Protein AF-A0A380TSK7-F1 (afdb_monomer)

Organism: Actinobacillus lignieresii (NCBI:txid720)

Secondary structure (DSSP, 8-state):
---SHHHHHHHHHHHHHHH--S---------TT----HHHHHHHHHHHHHHHTTSSS----SS--------HHHHHHHHHHHHHHHHIIIIII---TTS----S------S--EEEETTEEEE-SSHHHHHHHHHHHHHHSHHHHHHHHHHSBSS---SSS-EESS--B-TTS-BSEEEEETTEEEE----HHHHHHHHHHHHHHHT--EEEE--

pLDDT: mean 78.03, std 15.18, range [33.5, 96.31]

Solvent-accessible surface area (backbone atoms only — not comparable to full-atom values): 12948 Å² total; per-residue (Å²): 141,90,83,66,68,64,59,58,51,50,54,50,48,52,53,43,60,78,73,41,86,88,68,92,80,85,88,86,89,80,55,97,83,69,73,76,53,70,34,39,48,27,51,50,49,33,53,49,52,63,54,48,72,74,41,94,56,88,75,94,61,99,63,93,51,60,89,57,83,64,53,74,70,54,46,53,54,40,51,50,51,50,52,51,51,50,46,42,26,55,77,72,68,63,48,66,88,76,57,69,85,68,73,79,64,82,66,82,61,91,64,84,50,33,39,36,46,92,91,40,80,34,58,46,83,42,78,68,39,22,56,53,45,44,55,55,53,32,61,74,33,82,89,40,25,59,57,54,60,71,63,34,34,95,36,58,31,39,76,69,47,33,32,3,41,33,76,33,58,42,98,87,67,51,67,42,32,46,75,78,53,91,63,34,16,35,51,63,85,61,56,73,70,49,46,52,50,20,54,48,49,50,23,64,77,65,72,50,72,71,45,78,45,69,134

Foldseek 3Di:
DDPDPVVVVVVVVVVCVVPPPPDDDDDDQADPVRDDDPQLVLVVVLVVLVLLVVAPDDDPDPDNTDDDDDDPVSVVVSVVSVVVVVCCCCQPVVHDPRDDPPPVPQPPDPQQWFKDFPNDTQGDSDLLNRLLSVVLVQCPDPVRVVLLVVLADDDDADLQSQWYQDFDARPVGHTCWDDNDHSITGRRPDDSVSSVNNVVSSCVVSVTDMDTSHD

Radius of gyration: 22.73 Å; Cα contacts (8 Å, |Δi|>4): 245; chains: 1; bounding box: 53×31×65 Å

Mean predicted aligned error: 15.65 Å

Sequence (215 aa):
MSGKPAEKIYDRLITHNDNKDWWSKIIFFGREDGHLDKSQTDYLEKKLIEAFQKTDLTLDNATSGNTSFIEKTSKIKADNVWNIAQEILDEVAHINIFESYVAEEEDNQTAQIYIELDKHKISGKSYRDNQKNFFLFLLKQPKYRSLVEDFCLNGKPTPTYCIGSEPSLRPNGMKYTTQLEENIHLYSHLSTKERHRAIQNFADATGLKVVFHWD

Structure (mmCIF, N/CA/C/O backbone):
data_AF-A0A380TSK7-F1
#
_entry.id   AF-A0A380TSK7-F1
#
loop_
_atom_site.group_PDB
_atom_site.id
_atom_site.type_symbol
_atom_site.label_atom_id
_atom_site.label_alt_id
_atom_site.label_comp_id
_atom_site.label_asym_id
_atom_site.label_entity_id
_atom_site.label_seq_id
_atom_site.pdbx_PDB_ins_code
_atom_site.Cartn_x
_atom_site.Cartn_y
_atom_site.Cartn_z
_atom_site.occupancy
_atom_site.B_iso_or_equiv
_atom_site.auth_seq_id
_atom_site.auth_comp_id
_atom_site.auth_asym_id
_atom_site.auth_atom_id
_atom_site.pdbx_PDB_model_num
ATOM 1 N N . MET A 1 1 ? 23.314 -12.131 -40.809 1.00 34.19 1 MET A N 1
ATOM 2 C CA . MET A 1 1 ? 24.234 -12.358 -39.672 1.00 34.19 1 MET A CA 1
ATOM 3 C C . MET A 1 1 ? 24.081 -11.196 -38.704 1.00 34.19 1 MET A C 1
ATOM 5 O O . MET A 1 1 ? 24.633 -10.131 -38.947 1.00 34.19 1 MET A O 1
ATOM 9 N N . SER A 1 2 ? 23.270 -11.364 -37.664 1.00 37.72 2 SER A N 1
ATOM 10 C CA . SER A 1 2 ? 22.902 -10.303 -36.717 1.00 37.72 2 SER A CA 1
ATOM 11 C C . SER A 1 2 ? 23.086 -10.837 -35.294 1.00 37.72 2 SER A C 1
ATOM 13 O O . SER A 1 2 ? 22.139 -11.267 -34.653 1.00 37.72 2 SER A O 1
ATOM 15 N N . GLY A 1 3 ? 24.336 -10.854 -34.826 1.00 36.62 3 GLY A N 1
ATOM 16 C CA . GLY A 1 3 ? 24.722 -11.295 -33.481 1.00 36.62 3 GLY A CA 1
ATOM 17 C C . GLY A 1 3 ? 25.687 -10.296 -32.854 1.00 36.62 3 GLY A C 1
ATOM 18 O O . GLY A 1 3 ? 26.883 -10.510 -32.883 1.00 36.62 3 GLY A O 1
ATOM 19 N N . LYS A 1 4 ? 25.196 -9.138 -32.394 1.00 46.41 4 LYS A N 1
ATOM 20 C CA . LYS A 1 4 ? 26.043 -8.113 -31.738 1.00 46.41 4 LYS A CA 1
ATOM 21 C C . LYS A 1 4 ? 25.444 -7.478 -30.470 1.00 46.41 4 LYS A C 1
ATOM 23 O O . LYS A 1 4 ? 26.228 -7.088 -29.611 1.00 46.41 4 LYS A O 1
ATOM 28 N N . PRO A 1 5 ? 24.112 -7.352 -30.298 1.00 51.94 5 PRO A N 1
ATOM 29 C CA . PRO A 1 5 ? 23.544 -6.852 -29.037 1.00 51.94 5 PRO A CA 1
ATOM 30 C C . PRO A 1 5 ? 23.408 -7.937 -27.958 1.00 51.94 5 PRO A C 1
ATOM 32 O O . PRO A 1 5 ? 23.672 -7.669 -26.791 1.00 51.94 5 PRO A O 1
ATOM 35 N N . ALA A 1 6 ? 23.033 -9.161 -28.350 1.00 51.31 6 ALA A N 1
ATOM 36 C CA . ALA A 1 6 ? 22.784 -10.266 -27.423 1.00 51.31 6 ALA A CA 1
ATOM 37 C C . ALA A 1 6 ? 24.067 -10.781 -26.746 1.00 51.31 6 ALA A C 1
ATOM 39 O O . ALA A 1 6 ? 24.066 -10.961 -25.534 1.00 51.31 6 ALA A O 1
ATOM 40 N N . GLU A 1 7 ? 25.170 -10.918 -27.496 1.00 52.50 7 GLU A N 1
ATOM 41 C CA . GLU A 1 7 ? 26.489 -11.283 -26.941 1.00 52.50 7 GLU A CA 1
ATOM 42 C C . GLU A 1 7 ? 26.952 -10.269 -25.886 1.00 52.50 7 GLU A C 1
ATOM 44 O O . GLU A 1 7 ? 27.362 -10.650 -24.799 1.00 52.50 7 GLU A O 1
ATOM 49 N N . LYS A 1 8 ? 26.749 -8.965 -26.125 1.00 69.12 8 LYS A N 1
ATOM 50 C CA . LYS A 1 8 ? 27.112 -7.916 -25.157 1.00 69.12 8 LYS A CA 1
ATOM 51 C C . LYS A 1 8 ? 26.291 -7.943 -23.869 1.00 69.12 8 LYS A C 1
ATOM 53 O O . LYS A 1 8 ? 26.799 -7.539 -22.828 1.00 69.12 8 LYS A O 1
ATOM 58 N N . ILE A 1 9 ? 25.016 -8.333 -23.927 1.00 71.31 9 ILE A N 1
ATOM 59 C CA . ILE A 1 9 ? 24.197 -8.494 -22.716 1.00 71.31 9 ILE A CA 1
ATOM 60 C C . ILE A 1 9 ? 24.644 -9.753 -21.978 1.00 71.31 9 ILE A C 1
ATOM 62 O O . ILE A 1 9 ? 24.852 -9.694 -20.772 1.00 71.31 9 ILE A O 1
ATOM 66 N N . TYR A 1 10 ? 24.859 -10.852 -22.700 1.00 77.19 10 TYR A N 1
ATOM 67 C CA . TYR A 1 10 ? 25.344 -12.105 -22.136 1.00 77.19 10 TYR A CA 1
ATOM 68 C C . TYR A 1 10 ? 26.683 -11.930 -21.404 1.00 77.19 10 TYR A C 1
ATOM 70 O O . TYR A 1 10 ? 26.775 -12.276 -20.231 1.00 77.19 10 TYR A O 1
ATOM 78 N N . ASP A 1 11 ? 27.674 -11.287 -22.025 1.00 81.19 11 ASP A N 1
ATOM 79 C CA . ASP A 1 11 ? 28.982 -11.030 -21.404 1.00 81.19 11 ASP A CA 1
ATOM 80 C C . ASP A 1 11 ? 28.863 -10.175 -20.133 1.00 81.19 11 ASP A C 1
ATOM 82 O O . ASP A 1 11 ? 29.552 -10.412 -19.137 1.00 81.19 11 ASP A O 1
ATOM 86 N N . ARG A 1 12 ? 27.949 -9.193 -20.134 1.00 78.00 12 ARG A N 1
ATOM 87 C CA . ARG A 1 12 ? 27.651 -8.377 -18.948 1.00 78.00 12 ARG A CA 1
ATOM 88 C C . ARG A 1 12 ? 27.005 -9.202 -17.842 1.00 78.00 12 ARG A C 1
ATOM 90 O O . ARG A 1 12 ? 27.331 -8.979 -16.682 1.00 78.00 12 ARG A O 1
ATOM 97 N N . LEU A 1 13 ? 26.115 -10.133 -18.184 1.00 80.44 13 LEU A N 1
ATOM 98 C CA . LEU A 1 13 ? 25.479 -11.030 -17.221 1.00 80.44 13 LEU A CA 1
ATOM 99 C C . LEU A 1 13 ? 26.480 -12.016 -16.624 1.00 80.44 13 LEU A C 1
ATOM 101 O O . LEU A 1 13 ? 26.469 -12.189 -15.414 1.00 80.44 13 LEU A O 1
ATOM 105 N N . ILE A 1 14 ? 27.371 -12.599 -17.431 1.00 83.81 14 ILE A N 1
ATOM 106 C CA . ILE A 1 14 ? 28.453 -13.468 -16.942 1.00 83.81 14 ILE A CA 1
ATOM 107 C C . ILE A 1 14 ? 29.377 -12.686 -16.011 1.00 83.81 14 ILE A C 1
ATOM 109 O O . ILE A 1 14 ? 29.597 -13.089 -14.876 1.00 83.81 14 ILE A O 1
ATOM 113 N N . THR A 1 15 ? 29.818 -11.497 -16.429 1.00 82.38 15 THR A N 1
ATOM 114 C CA . THR A 1 15 ? 30.636 -10.626 -15.571 1.00 82.38 15 THR A CA 1
ATOM 115 C C . THR A 1 15 ? 29.910 -10.283 -14.265 1.00 82.38 15 THR A C 1
ATOM 117 O O . THR A 1 15 ? 30.528 -10.256 -13.206 1.00 82.38 15 THR A O 1
ATOM 120 N N . HIS A 1 16 ? 28.601 -10.024 -14.308 1.00 82.75 16 HIS A N 1
ATOM 121 C CA . HIS A 1 16 ? 27.808 -9.745 -13.111 1.00 82.75 16 HIS A CA 1
ATOM 122 C C . HIS A 1 16 ? 27.651 -10.983 -12.218 1.00 82.75 16 HIS A C 1
ATOM 124 O O . HIS A 1 16 ? 27.757 -10.864 -11.005 1.00 82.75 16 HIS A O 1
ATOM 130 N N . ASN A 1 17 ? 27.434 -12.161 -12.804 1.00 83.38 17 ASN A N 1
ATOM 131 C CA . ASN A 1 17 ? 27.351 -13.440 -12.104 1.00 83.38 17 ASN A CA 1
ATOM 132 C C . ASN A 1 17 ? 28.645 -13.765 -11.354 1.00 83.38 17 ASN A C 1
ATOM 134 O O . ASN A 1 17 ? 28.602 -14.178 -10.202 1.00 83.38 17 ASN A O 1
ATOM 138 N N . ASP A 1 18 ? 29.786 -13.546 -12.003 1.00 85.62 18 ASP A N 1
ATOM 139 C CA . ASP A 1 18 ? 31.087 -13.940 -11.466 1.00 85.62 18 ASP A CA 1
ATOM 140 C C . ASP A 1 18 ? 31.604 -12.965 -10.399 1.00 85.62 18 ASP A C 1
ATOM 142 O O . ASP A 1 18 ? 32.408 -13.349 -9.553 1.00 85.62 18 ASP A O 1
ATOM 146 N N . ASN A 1 19 ? 31.150 -11.704 -10.426 1.00 83.75 19 ASN A N 1
ATOM 147 C CA . ASN A 1 19 ? 31.652 -10.645 -9.541 1.00 83.75 19 ASN A CA 1
ATOM 148 C C . ASN A 1 19 ? 30.635 -10.142 -8.506 1.00 83.75 19 ASN A C 1
ATOM 150 O O . ASN A 1 19 ? 31.018 -9.373 -7.625 1.00 83.75 19 ASN A O 1
ATOM 154 N N . LYS A 1 20 ? 29.352 -10.509 -8.613 1.00 81.56 20 LYS A N 1
ATOM 155 C CA . LYS A 1 20 ? 28.299 -10.070 -7.689 1.00 81.56 20 LYS A CA 1
ATOM 156 C C . LYS A 1 20 ? 27.485 -11.270 -7.219 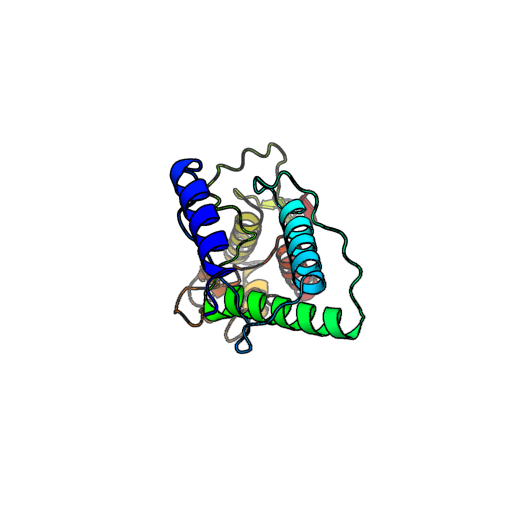1.00 81.56 20 LYS A C 1
ATOM 158 O O . LYS A 1 20 ? 26.752 -11.871 -7.997 1.00 81.56 20 LYS A O 1
ATOM 163 N N . ASP A 1 21 ? 27.584 -11.584 -5.937 1.00 79.31 21 ASP A N 1
ATOM 164 C CA . ASP A 1 21 ? 26.915 -12.710 -5.274 1.00 79.31 21 ASP A CA 1
ATOM 165 C C . ASP A 1 21 ? 25.540 -12.347 -4.684 1.00 79.31 21 ASP A C 1
ATOM 167 O O . ASP A 1 21 ? 24.781 -13.219 -4.265 1.00 79.31 21 ASP A O 1
ATOM 171 N N . TRP A 1 22 ? 25.194 -11.060 -4.680 1.00 74.19 22 TRP A N 1
ATOM 172 C CA . TRP A 1 22 ? 23.988 -10.533 -4.042 1.00 74.19 22 TRP A CA 1
ATOM 173 C C . TRP A 1 22 ? 22.714 -10.592 -4.903 1.00 74.19 22 TRP A C 1
ATOM 175 O O . TRP A 1 22 ? 21.637 -10.246 -4.417 1.00 74.19 22 TRP A O 1
ATOM 185 N N . TRP A 1 23 ? 22.786 -11.016 -6.170 1.00 77.75 23 TRP A N 1
ATOM 186 C CA . TRP A 1 23 ? 21.615 -11.123 -7.053 1.00 77.75 23 TRP A CA 1
ATOM 187 C C . TRP A 1 23 ? 21.208 -12.587 -7.266 1.00 77.75 23 TRP A C 1
ATOM 189 O O . TRP A 1 23 ? 22.044 -13.476 -7.363 1.00 77.75 23 TRP A O 1
ATOM 199 N N . SER A 1 24 ? 19.901 -12.845 -7.361 1.00 71.94 24 SER A N 1
ATOM 200 C CA . SER A 1 24 ? 19.356 -14.205 -7.551 1.00 71.94 24 SER A CA 1
ATOM 201 C C . SER A 1 24 ? 18.347 -14.318 -8.694 1.00 71.94 24 SER A C 1
ATOM 203 O O . SER A 1 24 ? 17.951 -15.420 -9.075 1.00 71.94 24 SER A O 1
ATOM 205 N N . LYS A 1 25 ? 17.889 -13.182 -9.232 1.00 74.62 25 LYS A N 1
ATOM 206 C CA . LYS A 1 25 ? 16.838 -13.102 -10.250 1.00 74.62 25 LYS A CA 1
ATOM 207 C C . LYS A 1 25 ? 17.115 -11.940 -11.197 1.00 74.62 25 LYS A C 1
ATOM 209 O O . LYS A 1 25 ? 17.652 -10.918 -10.779 1.00 74.62 25 LYS A O 1
ATOM 214 N N . ILE A 1 26 ? 16.700 -12.089 -12.453 1.00 78.00 26 ILE A N 1
ATOM 215 C CA . ILE A 1 26 ? 16.698 -11.017 -13.455 1.00 78.00 26 ILE A CA 1
ATOM 216 C C . ILE A 1 26 ? 15.306 -10.938 -14.070 1.00 78.00 26 ILE A C 1
ATOM 218 O O . ILE A 1 26 ? 14.679 -11.964 -14.330 1.00 78.00 26 ILE A O 1
ATOM 222 N N . ILE A 1 27 ? 14.847 -9.715 -14.326 1.00 79.19 27 ILE A N 1
ATOM 223 C CA . ILE A 1 27 ? 13.600 -9.442 -15.035 1.00 79.19 27 ILE A CA 1
ATOM 224 C C . ILE A 1 27 ? 13.942 -8.689 -16.320 1.00 79.19 27 ILE A C 1
ATOM 226 O O . ILE A 1 27 ? 14.656 -7.687 -16.287 1.00 79.19 27 ILE A O 1
ATOM 230 N N . PHE A 1 28 ? 13.427 -9.173 -17.449 1.00 80.44 28 PHE A N 1
ATOM 231 C CA . PHE A 1 28 ? 13.595 -8.537 -18.752 1.00 80.44 28 PHE A CA 1
ATOM 232 C C . PHE A 1 28 ? 12.255 -8.018 -19.259 1.00 80.44 28 PHE A C 1
ATOM 234 O O . PHE A 1 28 ? 11.296 -8.778 -19.370 1.00 80.44 28 PHE A O 1
ATOM 241 N N . PHE A 1 29 ? 12.222 -6.740 -19.636 1.00 74.50 29 PHE A N 1
ATOM 242 C CA . PHE A 1 29 ? 11.112 -6.150 -20.377 1.00 74.50 29 PHE A CA 1
ATOM 243 C C . PHE A 1 29 ? 11.566 -5.855 -21.797 1.00 74.50 29 PHE A C 1
ATOM 245 O O 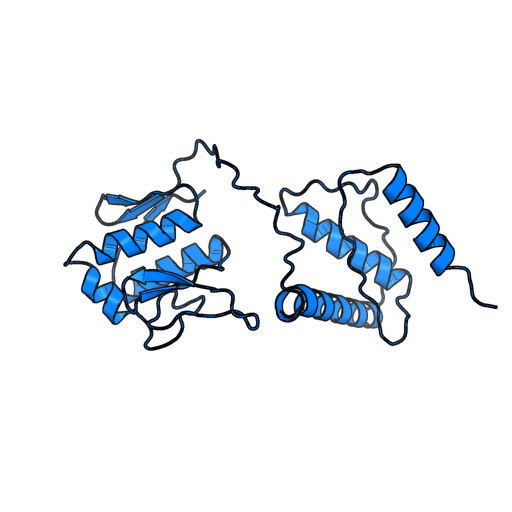. PHE A 1 29 ? 12.516 -5.105 -22.021 1.00 74.50 29 PHE A O 1
ATOM 252 N N . GLY A 1 30 ? 10.886 -6.473 -22.756 1.00 71.56 30 GLY A N 1
ATOM 253 C CA . GLY A 1 30 ? 11.094 -6.254 -24.178 1.00 71.56 30 GLY A CA 1
ATOM 254 C C . GLY A 1 30 ? 9.798 -5.809 -24.835 1.00 71.56 30 GLY A C 1
ATOM 255 O O . GLY A 1 30 ? 8.706 -6.111 -24.358 1.00 71.56 30 GLY A O 1
ATOM 256 N N . ARG A 1 31 ? 9.923 -5.091 -25.948 1.00 73.38 31 ARG A N 1
ATOM 257 C CA . ARG A 1 31 ? 8.796 -4.858 -26.851 1.00 73.38 31 ARG A CA 1
ATOM 258 C C . ARG A 1 31 ? 8.710 -6.005 -27.848 1.00 73.38 31 ARG A C 1
ATOM 260 O O . ARG A 1 31 ? 9.737 -6.558 -28.233 1.00 73.38 31 ARG A O 1
ATOM 267 N N . GLU A 1 32 ? 7.502 -6.301 -28.309 1.00 69.31 32 GLU A N 1
ATOM 268 C CA . GLU A 1 32 ? 7.258 -7.307 -29.350 1.00 69.31 32 GLU A CA 1
ATOM 269 C C . GLU A 1 32 ? 8.001 -6.983 -30.659 1.00 69.31 32 GLU A C 1
ATOM 271 O O . GLU A 1 32 ? 8.528 -7.873 -31.318 1.00 69.31 32 GLU A O 1
ATOM 276 N N . ASP A 1 33 ? 8.140 -5.693 -30.984 1.00 73.94 33 ASP A N 1
ATOM 277 C CA . ASP A 1 33 ? 8.930 -5.212 -32.125 1.00 73.94 33 ASP A CA 1
ATOM 278 C C . ASP A 1 33 ? 10.448 -5.168 -31.860 1.00 73.94 33 ASP A C 1
ATOM 280 O O . ASP A 1 33 ? 11.214 -4.762 -32.732 1.00 73.94 33 ASP A O 1
ATOM 284 N N . GLY A 1 34 ? 10.897 -5.565 -30.663 1.00 65.81 34 GLY A N 1
ATOM 285 C CA . GLY A 1 34 ? 12.307 -5.686 -30.287 1.00 65.81 34 GLY A CA 1
ATOM 286 C C . GLY A 1 34 ? 13.098 -4.374 -30.265 1.00 65.81 34 GLY A C 1
ATOM 287 O O . GLY A 1 34 ? 14.317 -4.407 -30.085 1.00 65.81 34 GLY A O 1
ATOM 288 N N . HIS A 1 35 ? 12.446 -3.221 -30.444 1.00 74.81 35 HIS A N 1
ATOM 289 C CA . HIS A 1 35 ? 13.134 -1.959 -30.694 1.00 74.81 35 HIS A CA 1
ATOM 290 C C . HIS A 1 35 ? 12.806 -0.891 -29.646 1.00 74.81 35 HIS A C 1
ATOM 292 O O . HIS A 1 35 ? 11.766 -0.233 -29.677 1.00 74.81 35 HIS A O 1
ATOM 298 N N . LEU A 1 36 ? 13.764 -0.683 -28.740 1.00 78.44 36 LEU A N 1
ATOM 299 C CA . LEU A 1 36 ? 13.942 0.565 -28.002 1.00 78.44 36 LEU A CA 1
ATOM 300 C C . LEU A 1 36 ? 15.151 1.286 -28.594 1.00 78.44 36 LEU A C 1
ATOM 302 O O . LEU A 1 36 ? 16.215 0.684 -28.758 1.00 78.44 36 LEU A O 1
ATOM 306 N N . ASP A 1 37 ? 14.984 2.556 -28.953 1.00 83.62 37 ASP A N 1
ATOM 307 C CA . ASP A 1 37 ? 16.118 3.375 -29.374 1.00 83.62 37 ASP A CA 1
ATOM 308 C C . ASP A 1 37 ? 16.934 3.858 -28.161 1.00 83.62 37 ASP A C 1
ATOM 310 O O . ASP A 1 37 ? 16.475 3.816 -27.018 1.00 83.62 37 ASP A O 1
ATOM 314 N N . LYS A 1 38 ? 18.155 4.346 -28.410 1.00 83.00 38 LYS A N 1
ATOM 315 C CA . LYS A 1 38 ? 19.064 4.800 -27.348 1.00 83.00 38 LYS A CA 1
ATOM 316 C C . LYS A 1 38 ? 18.432 5.874 -26.452 1.00 83.00 38 LYS A C 1
ATOM 318 O O . LYS A 1 38 ? 18.607 5.823 -25.241 1.00 83.00 38 LYS A O 1
ATOM 323 N N . SER A 1 39 ? 17.689 6.822 -27.026 1.00 85.31 39 SER A N 1
ATOM 324 C CA . SER A 1 39 ? 17.066 7.900 -26.252 1.00 85.31 39 SER A CA 1
ATOM 325 C C . SER A 1 39 ? 15.976 7.373 -25.317 1.00 85.31 39 SER A C 1
ATOM 327 O O . SER A 1 39 ? 15.853 7.845 -24.190 1.00 85.31 39 SER A O 1
ATOM 329 N N . GLN A 1 40 ? 15.231 6.353 -25.751 1.00 84.25 40 GLN A N 1
ATOM 330 C CA . GLN A 1 40 ? 14.226 5.672 -24.938 1.00 84.25 40 GLN A CA 1
ATOM 331 C C . GLN A 1 40 ? 14.867 4.841 -23.827 1.00 84.25 40 GLN A C 1
ATOM 333 O O . GLN A 1 40 ? 14.394 4.893 -22.695 1.00 84.25 40 GLN A O 1
ATOM 338 N N . THR A 1 41 ? 15.939 4.103 -24.126 1.00 85.88 41 THR A N 1
ATOM 339 C CA . THR A 1 41 ? 16.681 3.327 -23.122 1.00 85.88 41 THR A CA 1
ATOM 340 C C . THR A 1 41 ? 17.266 4.236 -22.045 1.00 85.88 41 THR A C 1
ATOM 342 O O . THR A 1 41 ? 17.020 3.995 -20.868 1.00 85.88 41 THR A O 1
ATOM 345 N N . ASP A 1 42 ? 17.949 5.313 -22.441 1.00 84.75 42 ASP A N 1
ATOM 346 C CA . ASP A 1 42 ? 18.527 6.293 -21.516 1.00 84.75 42 ASP A CA 1
ATOM 347 C C . ASP A 1 42 ? 17.431 6.963 -20.657 1.00 84.75 42 ASP A C 1
ATOM 349 O O . ASP A 1 42 ? 17.586 7.148 -19.449 1.00 84.75 42 ASP A O 1
ATOM 353 N N . TYR A 1 43 ? 16.277 7.283 -21.260 1.00 86.38 43 TYR A N 1
ATOM 354 C CA . TYR A 1 43 ? 15.129 7.847 -20.547 1.00 86.38 43 TYR A CA 1
ATOM 355 C C . TYR A 1 43 ? 14.548 6.886 -19.499 1.00 86.38 43 TYR A C 1
ATOM 357 O O . TYR A 1 43 ? 14.283 7.299 -18.369 1.00 86.38 43 TYR A O 1
ATOM 365 N N . LEU A 1 44 ? 14.350 5.614 -19.857 1.00 87.00 44 LEU A N 1
ATOM 366 C CA . LEU A 1 44 ? 13.820 4.590 -18.951 1.00 87.00 44 LEU A CA 1
ATOM 367 C C . LEU A 1 44 ? 14.805 4.256 -17.828 1.00 87.00 44 LEU A C 1
ATOM 369 O O . LEU A 1 44 ? 14.385 4.123 -16.680 1.00 87.00 44 LEU A O 1
ATOM 373 N N . GLU A 1 45 ? 16.100 4.175 -18.137 1.00 85.25 45 GLU A N 1
ATOM 374 C CA . GLU A 1 45 ? 17.161 3.987 -17.144 1.00 85.25 45 GLU A CA 1
ATOM 375 C C . GLU A 1 45 ? 17.147 5.121 -16.118 1.00 85.25 45 GLU A C 1
ATOM 377 O O . GLU A 1 45 ? 17.103 4.866 -14.915 1.00 85.25 45 GLU A O 1
ATOM 382 N N . LYS A 1 46 ? 17.087 6.375 -16.578 1.00 85.00 46 LYS A N 1
ATOM 383 C CA . LYS A 1 46 ? 16.977 7.528 -15.683 1.00 85.00 46 LYS A CA 1
ATOM 384 C C . LYS A 1 46 ? 15.734 7.443 -14.792 1.00 85.00 46 LYS A C 1
ATOM 386 O O . LYS A 1 46 ? 15.831 7.686 -13.594 1.00 85.00 46 LYS A O 1
ATOM 391 N N . LYS A 1 47 ? 14.583 7.069 -15.357 1.00 84.31 47 LYS A N 1
ATOM 392 C CA . LYS A 1 47 ? 13.319 6.936 -14.617 1.00 84.31 47 LYS A CA 1
ATOM 393 C C . LYS A 1 47 ? 13.402 5.851 -13.531 1.00 84.31 47 LYS A C 1
ATOM 395 O O . LYS A 1 47 ? 12.904 6.065 -12.429 1.00 84.31 47 LYS A O 1
ATOM 400 N N . LEU A 1 48 ? 14.068 4.729 -13.822 1.00 84.69 48 LEU A N 1
ATOM 401 C CA . LEU A 1 48 ? 14.362 3.669 -12.852 1.00 84.69 48 LEU A CA 1
ATOM 402 C C . LEU A 1 48 ? 15.282 4.168 -11.738 1.00 84.69 48 LEU A C 1
ATOM 404 O O . LEU A 1 48 ? 14.941 4.018 -10.570 1.00 84.69 48 LEU A O 1
ATOM 408 N N . ILE A 1 49 ? 16.409 4.798 -12.082 1.00 82.38 49 ILE A N 1
ATOM 409 C CA . ILE A 1 49 ? 17.358 5.340 -11.097 1.00 82.38 49 ILE A CA 1
ATOM 410 C C . ILE A 1 49 ? 16.653 6.337 -10.167 1.00 82.38 49 ILE A C 1
ATOM 412 O O . ILE A 1 49 ? 16.754 6.208 -8.952 1.00 82.38 49 ILE A O 1
ATOM 416 N N . GLU A 1 50 ? 15.890 7.286 -10.717 1.00 82.38 50 GLU A N 1
ATOM 417 C CA . GLU A 1 50 ? 15.128 8.272 -9.935 1.00 82.38 50 GLU A CA 1
ATOM 418 C C . GLU A 1 50 ? 14.054 7.632 -9.041 1.00 82.38 50 GLU A C 1
ATOM 420 O O . GLU A 1 50 ? 13.706 8.195 -8.002 1.00 82.38 50 GLU A O 1
ATOM 425 N N . ALA A 1 51 ? 13.492 6.488 -9.441 1.00 77.75 51 ALA A N 1
ATOM 426 C CA . ALA A 1 51 ? 12.541 5.745 -8.624 1.00 77.75 51 ALA A CA 1
ATOM 427 C C . ALA A 1 51 ? 13.248 5.020 -7.466 1.00 77.75 51 ALA A C 1
ATOM 429 O O . ALA A 1 51 ? 12.827 5.170 -6.323 1.00 77.75 51 ALA A O 1
ATOM 430 N N . PHE A 1 52 ? 14.357 4.321 -7.732 1.00 79.12 52 PHE A N 1
ATOM 431 C CA . PHE A 1 52 ? 15.141 3.623 -6.705 1.00 79.12 52 PHE A CA 1
ATOM 432 C C . PHE A 1 52 ? 15.825 4.573 -5.714 1.00 79.12 52 PHE A C 1
ATOM 434 O O . PHE A 1 52 ? 15.895 4.262 -4.531 1.00 79.12 52 PHE A O 1
ATOM 441 N N . GLN A 1 53 ? 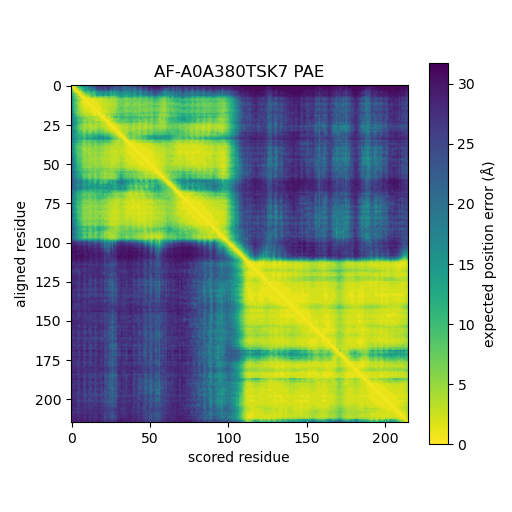16.249 5.764 -6.146 1.00 79.19 53 GLN A N 1
ATOM 442 C CA . GLN A 1 53 ? 16.795 6.801 -5.253 1.00 79.19 53 GLN A CA 1
ATOM 443 C C . GLN A 1 53 ? 15.808 7.282 -4.177 1.00 79.19 53 GLN A C 1
ATOM 445 O O . GLN A 1 53 ? 16.223 7.920 -3.216 1.00 79.19 53 GLN A O 1
ATOM 450 N N . LYS A 1 54 ? 14.505 7.025 -4.345 1.00 77.31 54 LYS A N 1
ATOM 451 C CA . LYS A 1 54 ? 13.462 7.366 -3.362 1.00 77.31 54 LYS A CA 1
ATOM 452 C C . LYS A 1 54 ? 13.175 6.231 -2.379 1.00 77.31 54 LYS A C 1
ATOM 454 O O . LYS A 1 54 ? 12.252 6.356 -1.582 1.00 77.31 54 LYS A O 1
ATOM 459 N N . THR A 1 55 ? 13.905 5.127 -2.484 1.00 74.31 55 THR A N 1
ATOM 460 C CA . THR A 1 55 ? 13.777 3.949 -1.624 1.00 74.31 55 THR A CA 1
ATOM 461 C C . THR A 1 55 ? 15.030 3.797 -0.771 1.00 74.31 55 THR A C 1
ATOM 463 O O . THR A 1 55 ? 16.072 4.359 -1.104 1.00 74.31 55 THR A O 1
ATOM 466 N N . ASP A 1 56 ? 14.951 2.975 0.270 1.00 69.94 56 ASP A N 1
ATOM 467 C CA . ASP A 1 56 ? 16.101 2.640 1.122 1.00 69.94 56 ASP A CA 1
ATOM 468 C C . ASP A 1 56 ? 16.967 1.504 0.537 1.00 69.94 56 ASP A C 1
ATOM 470 O O . ASP A 1 56 ? 17.865 0.980 1.194 1.00 69.94 56 ASP A O 1
ATOM 474 N N . LEU A 1 57 ? 16.699 1.090 -0.709 1.00 74.56 57 LEU A N 1
ATOM 475 C CA . LEU A 1 57 ? 17.450 0.046 -1.398 1.00 74.56 57 LEU A CA 1
ATOM 476 C C . LEU A 1 57 ? 18.837 0.536 -1.822 1.00 74.56 57 LEU A C 1
ATOM 478 O O . LEU A 1 57 ? 19.000 1.617 -2.391 1.00 74.56 57 LEU A O 1
ATOM 482 N N . THR A 1 58 ? 19.841 -0.321 -1.641 1.00 72.81 58 THR A N 1
ATOM 483 C CA . THR A 1 58 ? 21.195 -0.062 -2.136 1.00 72.81 58 THR A CA 1
ATOM 484 C C . THR A 1 58 ? 21.217 -0.075 -3.663 1.00 72.81 58 THR A C 1
ATOM 486 O O . THR A 1 58 ? 21.034 -1.113 -4.300 1.00 72.81 58 THR A O 1
ATOM 489 N N . LEU A 1 59 ? 21.486 1.084 -4.262 1.00 74.56 59 LEU A N 1
ATOM 490 C CA . LEU A 1 59 ? 21.645 1.236 -5.704 1.00 74.56 59 LEU A CA 1
ATOM 491 C C . LEU A 1 59 ? 23.123 1.096 -6.092 1.00 74.56 59 LEU A C 1
ATOM 493 O O . LEU A 1 59 ? 23.893 2.049 -6.001 1.00 74.56 59 LEU A O 1
ATOM 497 N N . ASP A 1 60 ? 23.514 -0.084 -6.572 1.00 72.69 60 ASP A N 1
ATOM 498 C CA . ASP A 1 60 ? 24.847 -0.323 -7.144 1.00 72.69 60 ASP A CA 1
ATOM 499 C C . ASP A 1 60 ? 24.882 0.062 -8.636 1.00 72.69 60 ASP A C 1
ATOM 501 O O . ASP A 1 60 ? 25.015 -0.776 -9.535 1.00 72.69 60 ASP A O 1
ATOM 505 N N . ASN A 1 61 ? 24.693 1.357 -8.907 1.00 65.62 61 ASN A N 1
ATOM 506 C CA . ASN A 1 61 ? 24.905 1.945 -10.226 1.00 65.62 61 ASN A CA 1
ATOM 507 C C . ASN A 1 61 ? 25.903 3.103 -10.116 1.00 65.62 61 ASN A C 1
ATOM 509 O O . ASN A 1 61 ? 25.621 4.132 -9.509 1.00 65.62 61 ASN A O 1
ATOM 513 N N . ALA A 1 62 ? 27.072 2.946 -10.739 1.00 56.56 62 ALA A N 1
ATOM 514 C CA . ALA A 1 62 ? 28.126 3.962 -10.757 1.00 56.56 62 ALA A CA 1
ATOM 515 C C . ALA A 1 62 ? 27.841 5.128 -11.728 1.00 56.56 62 ALA A C 1
ATOM 517 O O . ALA A 1 62 ? 28.663 6.035 -11.863 1.00 56.56 62 ALA A O 1
ATOM 518 N N . THR A 1 63 ? 26.706 5.104 -12.436 1.00 59.88 63 THR A N 1
ATOM 519 C CA . THR A 1 63 ? 26.332 6.118 -13.429 1.00 59.88 63 THR A CA 1
ATOM 520 C C . THR A 1 63 ? 25.023 6.805 -13.046 1.00 59.88 63 THR A C 1
ATOM 522 O O . THR A 1 63 ? 24.068 6.165 -12.620 1.00 59.88 63 THR A O 1
ATOM 525 N N . SER A 1 64 ? 24.952 8.125 -13.226 1.00 60.56 64 SER A N 1
ATOM 526 C CA . SER A 1 64 ? 23.756 8.945 -12.972 1.00 60.56 64 SER A CA 1
ATOM 527 C C . SER A 1 64 ? 22.695 8.857 -14.086 1.00 60.56 64 SER A C 1
ATOM 529 O O . SER A 1 64 ? 21.775 9.676 -14.134 1.00 60.56 64 SER A O 1
ATOM 531 N N . GLY A 1 65 ? 22.812 7.861 -14.973 1.00 60.25 65 GLY A N 1
ATOM 532 C CA . GLY A 1 65 ? 22.041 7.734 -16.209 1.00 60.25 65 GLY A CA 1
ATOM 533 C C . GLY A 1 65 ? 22.558 8.654 -17.321 1.00 60.25 65 GLY A C 1
ATOM 534 O O . GLY A 1 65 ? 22.990 9.784 -17.083 1.00 60.25 65 GLY A O 1
ATOM 535 N N . ASN A 1 66 ? 22.520 8.179 -18.566 1.00 65.12 66 ASN A N 1
ATOM 536 C CA . ASN A 1 66 ? 22.883 9.001 -19.722 1.00 65.12 66 ASN A CA 1
ATOM 537 C C . ASN A 1 66 ? 21.774 10.020 -20.040 1.00 65.12 66 ASN A C 1
ATOM 539 O O . ASN A 1 66 ? 20.586 9.712 -19.985 1.00 65.12 66 ASN A O 1
ATOM 543 N N . THR A 1 67 ? 22.146 11.244 -20.422 1.00 65.31 67 THR A N 1
ATOM 544 C CA . THR A 1 67 ? 21.199 12.292 -20.836 1.00 65.31 67 THR A CA 1
ATOM 545 C C . THR A 1 67 ? 21.176 12.438 -22.355 1.00 65.31 67 THR A C 1
ATOM 547 O O . THR A 1 67 ? 21.784 13.336 -22.933 1.00 65.31 67 THR A O 1
ATOM 550 N N . SER A 1 68 ? 20.443 11.552 -23.027 1.00 79.12 68 SER A N 1
ATOM 551 C CA . SER A 1 68 ? 20.115 11.739 -24.443 1.00 79.12 68 SER A CA 1
ATOM 552 C C . SER A 1 68 ? 18.880 12.629 -24.607 1.00 79.12 68 SER A C 1
ATOM 554 O O . SER A 1 68 ? 17.929 12.553 -23.827 1.00 79.12 68 SER A O 1
ATOM 556 N N . PHE A 1 69 ? 18.871 13.471 -25.645 1.00 83.75 69 PHE A N 1
ATOM 557 C CA . PHE A 1 69 ? 17.657 14.176 -26.057 1.00 83.75 69 PHE A CA 1
ATOM 558 C C . PHE A 1 69 ? 16.616 13.157 -26.535 1.00 83.75 69 PHE A C 1
ATOM 560 O O . PHE A 1 69 ? 16.930 12.297 -27.357 1.00 83.75 69 PHE A O 1
ATOM 567 N N . ILE A 1 70 ? 15.388 13.263 -26.026 1.00 84.25 70 ILE A N 1
ATOM 568 C CA . ILE A 1 70 ? 14.268 12.401 -26.404 1.00 84.25 70 ILE A CA 1
ATOM 569 C C . ILE A 1 70 ? 13.119 13.255 -26.940 1.00 84.25 70 ILE A C 1
ATOM 571 O O . ILE A 1 70 ? 12.629 14.171 -26.276 1.00 84.25 70 ILE A O 1
ATOM 575 N N . GLU A 1 71 ? 12.677 12.947 -28.156 1.00 85.50 71 GLU A N 1
ATOM 576 C CA . GLU A 1 71 ? 11.531 13.612 -28.768 1.00 85.50 71 GLU A CA 1
ATOM 577 C C . GLU A 1 71 ? 10.221 13.241 -28.063 1.00 85.50 71 GLU A C 1
ATOM 579 O O . GLU A 1 71 ? 10.067 12.153 -27.505 1.00 85.50 71 GLU A O 1
ATOM 584 N N . LYS A 1 72 ? 9.227 14.135 -28.125 1.00 78.94 72 LYS A N 1
ATOM 585 C CA . LYS A 1 72 ? 7.943 13.972 -27.422 1.00 78.94 72 LYS A CA 1
ATOM 586 C C . LYS A 1 72 ? 7.232 12.656 -27.768 1.00 78.94 72 LYS A C 1
ATOM 588 O O . LYS A 1 72 ? 6.681 12.009 -26.884 1.00 78.94 72 LYS A O 1
ATOM 593 N N . THR A 1 73 ? 7.254 12.252 -29.035 1.00 80.12 73 THR A N 1
ATOM 594 C CA . THR A 1 73 ? 6.641 11.004 -29.517 1.00 80.12 73 THR A CA 1
ATOM 595 C C . THR A 1 73 ? 7.389 9.768 -29.013 1.00 80.12 73 THR A C 1
ATOM 597 O O . THR A 1 73 ? 6.754 8.816 -28.561 1.00 80.12 73 THR A O 1
ATOM 600 N N . SER A 1 74 ? 8.725 9.789 -29.021 1.00 79.69 74 SER A N 1
ATOM 601 C CA . SER A 1 74 ? 9.558 8.717 -28.461 1.00 79.69 74 SER A CA 1
ATOM 602 C C . SER A 1 74 ? 9.405 8.597 -26.949 1.00 79.69 74 SER A C 1
ATOM 604 O O . SER A 1 74 ? 9.350 7.476 -26.444 1.00 79.69 74 SER A O 1
ATOM 606 N N . LYS A 1 75 ? 9.245 9.722 -26.245 1.00 81.50 75 LYS A N 1
ATOM 607 C CA . LYS A 1 75 ? 8.955 9.754 -24.809 1.00 81.50 75 LYS A CA 1
ATOM 608 C C . LYS A 1 75 ? 7.613 9.100 -24.478 1.00 81.50 75 LYS A C 1
ATOM 610 O O . LYS A 1 75 ? 7.582 8.237 -23.614 1.00 81.50 75 LYS A O 1
ATOM 615 N N . ILE A 1 76 ? 6.542 9.425 -25.213 1.00 74.50 76 ILE A N 1
ATOM 616 C CA . ILE A 1 76 ? 5.221 8.789 -25.028 1.00 74.50 76 ILE A CA 1
ATOM 617 C C . ILE A 1 76 ? 5.317 7.266 -25.196 1.00 74.50 76 ILE A C 1
ATOM 619 O O . ILE A 1 76 ? 4.756 6.514 -24.405 1.00 74.50 76 ILE A O 1
ATOM 623 N N . LYS A 1 77 ? 6.060 6.791 -26.204 1.00 81.38 77 LYS A N 1
ATOM 624 C CA . LYS A 1 77 ? 6.269 5.350 -26.411 1.00 81.38 77 LYS A CA 1
ATOM 625 C C . LYS A 1 77 ? 7.025 4.704 -25.248 1.00 81.38 77 LYS A C 1
ATOM 627 O O . LYS A 1 77 ? 6.646 3.619 -24.823 1.00 81.38 77 LYS A O 1
ATOM 632 N N . ALA A 1 78 ? 8.061 5.362 -24.729 1.00 83.31 78 ALA A N 1
ATOM 633 C CA . ALA A 1 78 ? 8.790 4.880 -23.561 1.00 83.31 78 ALA A CA 1
ATOM 634 C C . ALA A 1 78 ? 7.911 4.876 -22.297 1.00 83.31 78 ALA A C 1
ATOM 636 O O . ALA A 1 78 ? 7.924 3.901 -21.555 1.00 83.31 78 ALA A O 1
ATOM 637 N N . ASP A 1 79 ? 7.088 5.905 -22.086 1.00 81.31 79 ASP A N 1
ATOM 638 C CA . ASP A 1 79 ? 6.129 5.955 -20.977 1.00 81.31 79 ASP A CA 1
ATOM 639 C C . ASP A 1 79 ? 5.096 4.824 -21.052 1.00 81.31 79 ASP A C 1
ATOM 641 O O . ASP A 1 79 ? 4.774 4.226 -20.030 1.00 81.31 79 ASP A O 1
ATOM 645 N N . ASN A 1 80 ? 4.629 4.464 -22.250 1.00 78.56 80 ASN A N 1
ATOM 646 C CA . ASN A 1 80 ? 3.750 3.307 -22.419 1.00 78.56 80 ASN A CA 1
ATOM 647 C C . ASN A 1 80 ? 4.451 1.999 -22.032 1.00 78.56 80 ASN A C 1
ATOM 649 O O . ASN A 1 80 ? 3.864 1.189 -21.324 1.00 78.56 80 ASN A O 1
ATOM 653 N N . VAL A 1 81 ? 5.707 1.804 -22.450 1.00 83.44 81 VAL A N 1
ATOM 654 C CA . VAL A 1 81 ? 6.504 0.629 -22.049 1.00 83.44 81 VAL A CA 1
ATOM 655 C C . VAL A 1 81 ? 6.688 0.591 -20.536 1.00 83.44 81 VAL A C 1
ATOM 657 O O . VAL A 1 81 ? 6.517 -0.461 -19.933 1.00 83.44 81 VAL A O 1
ATOM 660 N N . TRP A 1 82 ? 6.992 1.735 -19.922 1.00 81.62 82 TRP A N 1
ATOM 661 C CA . TRP A 1 82 ? 7.107 1.869 -18.474 1.00 81.62 82 TRP A CA 1
ATOM 662 C C . TRP A 1 82 ? 5.817 1.456 -17.765 1.00 81.62 82 TRP A C 1
ATOM 664 O O . TRP A 1 82 ? 5.855 0.603 -16.887 1.00 81.62 82 TRP A O 1
ATOM 674 N N . ASN A 1 83 ? 4.680 2.023 -18.168 1.00 75.50 83 ASN A N 1
ATOM 675 C CA . ASN A 1 83 ? 3.392 1.749 -17.536 1.00 75.50 83 ASN A CA 1
ATOM 676 C C . ASN A 1 83 ? 2.993 0.278 -17.688 1.00 75.50 83 ASN A C 1
ATOM 678 O O . ASN A 1 83 ? 2.596 -0.334 -16.707 1.00 75.50 83 ASN A O 1
ATOM 682 N N . ILE A 1 84 ? 3.170 -0.303 -18.880 1.00 75.56 84 ILE A N 1
ATOM 683 C CA . ILE A 1 84 ? 2.888 -1.724 -19.124 1.00 75.56 84 ILE A CA 1
ATOM 684 C C . ILE A 1 84 ? 3.822 -2.609 -18.293 1.00 75.56 84 ILE A C 1
ATOM 686 O O . ILE A 1 84 ? 3.378 -3.596 -17.724 1.00 75.56 84 ILE A O 1
ATOM 690 N N . ALA A 1 85 ? 5.110 -2.273 -18.193 1.00 80.19 85 ALA A N 1
ATOM 691 C CA . ALA A 1 85 ? 6.047 -3.037 -17.374 1.00 80.19 85 ALA A CA 1
ATOM 692 C C . ALA A 1 85 ? 5.675 -2.982 -15.885 1.00 80.19 85 ALA A C 1
ATOM 694 O O . ALA A 1 85 ? 5.724 -4.011 -15.223 1.00 80.19 85 ALA A O 1
ATOM 695 N N . GLN A 1 86 ? 5.277 -1.814 -15.371 1.00 73.75 86 GLN A N 1
ATOM 696 C CA . GLN A 1 86 ? 4.784 -1.662 -13.998 1.00 73.75 86 GLN A CA 1
ATOM 697 C C . GLN A 1 86 ? 3.484 -2.443 -13.781 1.00 73.75 86 GLN A C 1
ATOM 699 O O . GLN A 1 86 ? 3.394 -3.202 -12.830 1.00 73.75 86 GLN A O 1
ATOM 704 N N . GLU A 1 87 ? 2.529 -2.358 -14.706 1.00 66.62 87 GLU A N 1
ATOM 705 C CA . GLU A 1 87 ? 1.287 -3.135 -14.651 1.00 66.62 87 GLU A CA 1
ATOM 706 C C . GLU A 1 87 ? 1.562 -4.644 -14.682 1.00 66.62 87 GLU A C 1
ATOM 708 O O . GLU A 1 87 ? 1.000 -5.390 -13.892 1.00 66.62 87 GLU A O 1
ATOM 713 N N . ILE A 1 88 ? 2.479 -5.120 -15.529 1.00 69.06 88 ILE A N 1
ATOM 714 C CA . ILE A 1 88 ? 2.881 -6.533 -15.545 1.00 69.06 88 ILE A CA 1
ATOM 715 C C . ILE A 1 88 ? 3.558 -6.913 -14.226 1.00 69.06 88 ILE A C 1
ATOM 717 O O . ILE A 1 88 ? 3.274 -7.982 -13.690 1.00 69.06 88 ILE A O 1
ATOM 721 N N . LEU A 1 89 ? 4.448 -6.074 -13.695 1.00 71.56 89 LEU A N 1
ATOM 722 C CA . LEU A 1 89 ? 5.095 -6.319 -12.406 1.00 71.56 89 LEU A CA 1
ATOM 723 C C . LEU A 1 89 ? 4.068 -6.405 -11.277 1.00 71.56 89 LEU A C 1
ATOM 725 O O . LEU A 1 89 ? 4.115 -7.360 -10.508 1.00 71.56 89 LEU A O 1
ATOM 729 N N . ASP A 1 90 ? 3.114 -5.484 -11.222 1.00 59.94 90 ASP A N 1
ATOM 730 C CA . ASP A 1 90 ? 2.159 -5.362 -10.123 1.00 59.94 90 ASP A CA 1
ATOM 731 C C . ASP A 1 90 ? 0.988 -6.354 -10.249 1.00 59.94 90 ASP A C 1
ATOM 733 O O . ASP A 1 90 ? 0.683 -7.099 -9.309 1.00 59.94 90 ASP A O 1
ATOM 737 N N . GLU A 1 91 ? 0.357 -6.417 -11.422 1.00 50.19 91 GLU A N 1
ATOM 738 C CA . GLU A 1 91 ? -0.891 -7.151 -11.667 1.00 50.19 91 GLU A CA 1
ATOM 739 C C . GLU A 1 91 ? -0.672 -8.596 -12.132 1.00 50.19 91 GLU A C 1
ATOM 741 O O . GLU A 1 91 ? -1.511 -9.453 -11.856 1.00 50.19 91 GLU A O 1
ATOM 746 N N . VAL A 1 92 ? 0.442 -8.896 -12.816 1.00 59.62 92 VAL A N 1
ATOM 747 C CA . VAL A 1 92 ? 0.696 -10.236 -13.390 1.00 59.62 92 VAL A CA 1
ATOM 748 C C . VAL A 1 92 ? 1.743 -11.010 -12.593 1.00 59.62 92 VAL A C 1
ATOM 750 O O . VAL A 1 92 ? 1.502 -12.141 -12.174 1.00 59.62 92 VAL A O 1
ATOM 753 N N . ALA A 1 93 ? 2.921 -10.421 -12.397 1.00 57.19 93 ALA A N 1
ATOM 754 C CA . ALA A 1 93 ? 4.042 -11.058 -11.715 1.00 57.19 93 ALA A CA 1
ATOM 755 C C . ALA A 1 93 ? 3.966 -10.892 -10.190 1.00 57.19 93 ALA A C 1
ATOM 757 O O . ALA A 1 93 ? 4.577 -11.675 -9.462 1.00 57.19 93 ALA A O 1
ATOM 758 N N . HIS A 1 94 ? 3.210 -9.897 -9.716 1.00 58.22 94 HIS A N 1
ATOM 759 C CA . HIS A 1 94 ? 3.115 -9.495 -8.313 1.00 58.22 94 HIS A CA 1
ATOM 760 C C . HIS A 1 94 ? 4.490 -9.260 -7.658 1.00 58.22 94 HIS A C 1
ATOM 762 O O . HIS A 1 94 ? 4.729 -9.670 -6.521 1.00 58.22 94 HIS A O 1
ATOM 768 N N . ILE A 1 95 ? 5.404 -8.625 -8.392 1.00 70.94 95 ILE A N 1
ATOM 769 C CA . ILE A 1 95 ? 6.749 -8.257 -7.956 1.00 70.94 95 ILE A CA 1
ATOM 770 C C . ILE A 1 95 ? 6.783 -6.745 -7.742 1.00 70.94 95 ILE A C 1
ATOM 772 O O . ILE A 1 95 ? 6.870 -5.991 -8.708 1.00 70.94 95 ILE A O 1
ATOM 776 N N . ASN A 1 96 ? 6.820 -6.304 -6.485 1.00 72.69 96 ASN A N 1
ATOM 777 C CA . ASN A 1 96 ? 7.187 -4.925 -6.187 1.00 72.69 96 ASN A CA 1
ATOM 778 C C . ASN A 1 96 ? 8.716 -4.813 -6.120 1.00 72.69 96 ASN A C 1
ATOM 780 O O . ASN A 1 96 ? 9.339 -5.200 -5.136 1.00 72.69 96 ASN A O 1
ATOM 784 N N . ILE A 1 97 ? 9.329 -4.295 -7.185 1.00 75.38 97 ILE A N 1
ATOM 785 C CA . ILE A 1 97 ? 10.790 -4.129 -7.265 1.00 75.38 97 ILE A CA 1
ATOM 786 C C . ILE A 1 97 ? 11.327 -2.986 -6.388 1.00 75.38 97 ILE A C 1
ATOM 788 O O . ILE A 1 97 ? 12.539 -2.864 -6.247 1.00 75.38 97 ILE A O 1
ATOM 792 N N . PHE A 1 98 ? 10.445 -2.153 -5.828 1.00 73.94 98 PHE A N 1
ATOM 793 C CA . PHE A 1 98 ? 10.787 -1.035 -4.942 1.00 73.94 98 PHE A CA 1
ATOM 794 C C . PHE A 1 98 ? 10.574 -1.363 -3.463 1.00 73.94 98 PHE A C 1
ATOM 796 O O . PHE A 1 98 ? 10.898 -0.549 -2.602 1.00 73.94 98 PHE A O 1
ATOM 803 N N . GLU A 1 99 ? 10.026 -2.539 -3.158 1.00 66.31 99 GLU A N 1
ATOM 804 C CA . GLU A 1 99 ? 10.026 -3.062 -1.801 1.00 66.31 99 GLU A CA 1
ATOM 805 C C . GLU A 1 99 ? 11.434 -3.561 -1.480 1.00 66.31 99 GLU A C 1
ATOM 807 O O . GLU A 1 99 ? 11.961 -4.465 -2.134 1.00 66.31 99 GLU A O 1
ATOM 812 N N . SER A 1 100 ? 12.052 -2.988 -0.446 1.00 52.84 100 SER A N 1
ATOM 813 C CA . SER A 1 100 ? 13.108 -3.706 0.247 1.00 52.84 100 SER A CA 1
ATOM 814 C C . SER A 1 100 ? 12.520 -5.024 0.729 1.00 52.84 100 SER A C 1
ATOM 816 O O . SER A 1 100 ? 11.417 -5.071 1.279 1.00 52.84 100 SER A O 1
ATOM 818 N N . TYR A 1 101 ? 13.225 -6.127 0.471 1.00 42.06 101 TYR A N 1
ATOM 819 C CA . TYR A 1 101 ? 12.956 -7.372 1.175 1.00 42.06 101 TYR A CA 1
ATOM 820 C C . TYR A 1 101 ? 13.231 -7.074 2.649 1.00 42.06 101 TYR A C 1
ATOM 822 O O . TYR A 1 101 ? 14.358 -7.193 3.116 1.00 42.06 101 TYR A O 1
ATOM 830 N N . VAL A 1 102 ? 12.208 -6.621 3.371 1.00 39.88 102 VAL A N 1
ATOM 831 C CA . VAL A 1 102 ? 12.249 -6.519 4.820 1.00 39.88 102 VAL A CA 1
ATOM 832 C C . VAL A 1 102 ? 12.180 -7.961 5.296 1.00 39.88 102 VAL A C 1
ATOM 834 O O . VAL A 1 102 ? 11.102 -8.534 5.460 1.00 39.88 102 VAL A O 1
ATOM 837 N N . ALA A 1 103 ? 13.339 -8.601 5.417 1.00 37.66 103 ALA A N 1
ATOM 838 C CA . ALA A 1 103 ? 13.467 -9.794 6.227 1.00 37.66 103 ALA A CA 1
ATOM 839 C C . ALA A 1 103 ? 13.144 -9.368 7.655 1.00 37.66 103 ALA A C 1
ATOM 841 O O . ALA A 1 103 ? 14.070 -8.942 8.321 1.00 37.66 103 ALA A O 1
ATOM 842 N N . GLU A 1 104 ? 11.855 -9.390 8.043 1.00 34.88 104 GLU A N 1
ATOM 843 C CA . GLU A 1 104 ? 11.320 -8.960 9.349 1.00 34.88 104 GLU A CA 1
ATOM 844 C C . GLU A 1 104 ? 12.324 -8.105 10.129 1.00 34.88 104 GLU A C 1
ATOM 846 O O . GLU A 1 104 ? 12.859 -8.543 11.146 1.00 34.88 104 GLU A O 1
ATOM 851 N N . GLU A 1 105 ? 12.684 -6.934 9.593 1.00 33.50 105 GLU A N 1
ATOM 852 C CA . GLU A 1 105 ? 13.620 -6.084 10.301 1.00 33.50 105 GLU A CA 1
ATOM 853 C C . GLU A 1 105 ? 12.869 -5.646 11.550 1.00 33.50 105 GLU A C 1
ATOM 855 O O . GLU A 1 105 ? 11.770 -5.084 11.477 1.00 33.50 105 GLU A O 1
ATOM 860 N N . GLU A 1 106 ? 13.414 -6.003 12.712 1.00 37.44 106 GLU A N 1
ATOM 861 C CA . GLU A 1 106 ? 13.061 -5.348 13.957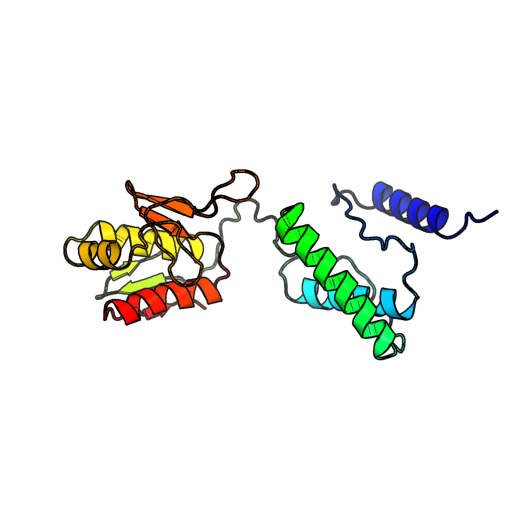 1.00 37.44 106 GLU A CA 1
ATOM 862 C C . GLU A 1 106 ? 13.343 -3.865 13.745 1.00 37.44 106 GLU A C 1
ATOM 864 O O . GLU A 1 106 ? 14.482 -3.413 13.856 1.00 37.44 106 GLU A O 1
ATOM 869 N N . ASP A 1 107 ? 12.291 -3.140 13.366 1.00 36.69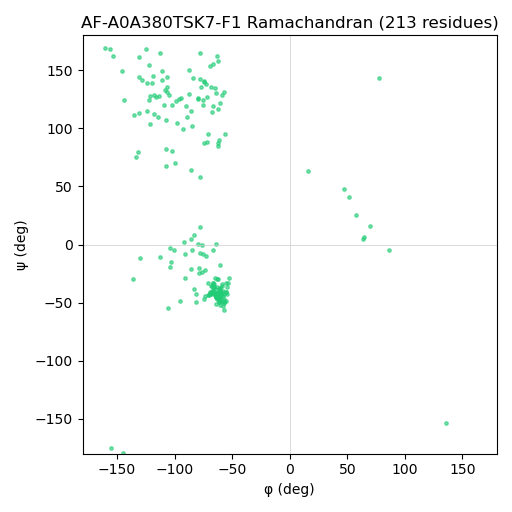 107 ASP A N 1
ATOM 870 C CA . ASP A 1 107 ? 12.282 -1.701 13.181 1.00 36.69 107 ASP A CA 1
ATOM 871 C C . ASP A 1 107 ? 12.591 -1.064 14.540 1.00 36.69 107 ASP A C 1
ATOM 873 O O . ASP A 1 107 ? 11.718 -0.760 15.355 1.00 36.69 107 ASP A O 1
ATOM 877 N N . ASN A 1 108 ? 13.885 -0.948 14.835 1.00 39.31 108 ASN A N 1
ATOM 878 C CA . ASN A 1 108 ? 14.432 -0.203 15.957 1.00 39.31 108 ASN A CA 1
ATOM 879 C C . ASN A 1 108 ? 14.418 1.287 15.593 1.00 39.31 108 ASN A C 1
ATOM 881 O O . ASN A 1 108 ? 15.447 1.962 15.604 1.00 39.31 108 ASN A O 1
ATOM 885 N N . GLN A 1 109 ? 13.237 1.818 15.279 1.00 43.38 109 GLN A N 1
ATOM 886 C CA . GLN A 1 109 ? 13.007 3.252 15.284 1.00 43.38 109 GLN A CA 1
ATOM 887 C C . GLN A 1 109 ? 12.553 3.665 16.682 1.00 43.38 109 GLN A C 1
ATOM 889 O O . GLN A 1 109 ? 11.460 3.373 17.159 1.00 43.38 109 GLN A O 1
ATOM 894 N N . THR A 1 110 ? 13.450 4.374 17.354 1.00 42.62 110 THR A N 1
ATOM 895 C CA . THR A 1 110 ? 13.298 5.007 18.668 1.00 42.62 110 THR A CA 1
ATOM 896 C C . THR A 1 110 ? 12.247 6.127 18.706 1.00 42.62 110 THR A C 1
ATOM 898 O O . THR A 1 110 ? 12.020 6.704 19.770 1.00 42.62 110 THR A O 1
ATOM 901 N N . ALA A 1 111 ? 11.567 6.422 17.594 1.00 53.62 111 ALA A N 1
ATOM 902 C CA . ALA A 1 111 ? 10.380 7.263 17.566 1.00 53.62 111 ALA A CA 1
ATOM 903 C C . ALA A 1 111 ? 9.146 6.401 17.852 1.00 53.62 111 ALA A C 1
ATOM 905 O O . ALA A 1 111 ? 8.796 5.490 17.105 1.00 53.62 111 ALA A O 1
ATOM 906 N N . GLN A 1 112 ? 8.478 6.657 18.976 1.00 69.00 112 GLN A N 1
ATOM 907 C CA . GLN A 1 112 ? 7.288 5.902 19.338 1.00 69.00 112 GLN A CA 1
ATOM 908 C C . GLN A 1 112 ? 6.155 6.304 18.381 1.00 69.00 112 GLN A C 1
ATOM 910 O O . GLN A 1 112 ? 5.487 7.299 18.638 1.00 69.00 112 GLN A O 1
ATOM 915 N N . ILE A 1 113 ? 5.948 5.550 17.297 1.00 83.94 113 ILE A N 1
ATOM 916 C CA . ILE A 1 113 ? 4.842 5.747 16.350 1.00 83.94 113 ILE A CA 1
ATOM 917 C C . ILE A 1 113 ? 3.546 5.141 16.899 1.00 83.94 113 ILE A C 1
ATOM 919 O O . ILE A 1 113 ? 3.491 3.965 17.265 1.00 83.94 113 ILE A O 1
ATOM 923 N N . TYR A 1 114 ? 2.472 5.926 16.986 1.00 89.75 114 TYR A N 1
ATOM 924 C CA . TYR A 1 114 ? 1.194 5.448 17.533 1.00 89.75 114 TYR A CA 1
ATOM 925 C C . TYR A 1 114 ? -0.007 6.242 17.035 1.00 89.75 114 TYR A C 1
ATOM 927 O O . TYR A 1 114 ? 0.107 7.305 16.428 1.00 89.75 114 TYR A O 1
ATOM 935 N N . ILE A 1 115 ? -1.183 5.688 17.305 1.00 92.62 115 ILE A N 1
ATOM 936 C CA . ILE A 1 115 ? -2.470 6.348 17.135 1.00 92.62 115 ILE A CA 1
ATOM 937 C C . ILE A 1 115 ? -3.023 6.655 18.524 1.00 92.62 115 ILE A C 1
ATOM 939 O O . ILE A 1 115 ? -3.016 5.791 19.403 1.00 92.62 115 ILE A O 1
ATOM 943 N N . GLU A 1 116 ? -3.502 7.874 18.727 1.00 93.50 116 GLU A N 1
ATOM 944 C CA . GLU A 1 116 ? -4.191 8.275 19.946 1.00 93.50 116 GLU A CA 1
ATOM 945 C C . GLU A 1 116 ? -5.696 8.414 19.693 1.00 93.50 116 GLU A C 1
ATOM 947 O O . GLU A 1 116 ? -6.125 9.060 18.735 1.00 93.50 116 GLU A O 1
ATOM 952 N N . LEU A 1 117 ? -6.494 7.806 20.572 1.00 93.62 117 LEU A N 1
ATOM 953 C CA . LEU A 1 117 ? -7.952 7.910 20.583 1.00 93.62 117 LEU A CA 1
ATOM 954 C C . LEU A 1 117 ? -8.444 7.918 22.031 1.00 93.62 117 LEU A C 1
ATOM 956 O O . LEU A 1 117 ? -8.152 6.993 22.785 1.00 93.62 117 LEU A O 1
ATOM 960 N N . ASP A 1 118 ? -9.201 8.941 22.432 1.00 89.44 118 ASP A N 1
ATOM 961 C CA . ASP A 1 118 ? -9.748 9.068 23.792 1.00 89.44 118 ASP A CA 1
ATOM 962 C C . ASP A 1 118 ? -8.698 8.798 24.890 1.00 89.44 118 ASP A C 1
ATOM 964 O O . ASP A 1 118 ? -8.926 8.020 25.819 1.00 89.44 118 ASP A O 1
ATOM 968 N N . LYS A 1 119 ? -7.516 9.422 24.760 1.00 87.50 119 LYS A N 1
ATOM 969 C CA . LYS A 1 119 ? -6.341 9.266 25.646 1.00 87.50 119 LYS A CA 1
ATOM 970 C C . LYS A 1 119 ? -5.715 7.866 25.668 1.00 87.50 119 LYS A C 1
ATOM 972 O O . LYS A 1 119 ? -4.792 7.624 26.445 1.00 87.50 119 LYS A O 1
ATOM 977 N N . HIS A 1 120 ? -6.189 6.940 24.839 1.00 89.31 120 HIS A N 1
ATOM 978 C CA . HIS A 1 120 ? -5.560 5.640 24.664 1.00 89.31 120 HIS A CA 1
ATOM 979 C C . HIS A 1 120 ? -4.489 5.734 23.593 1.00 89.31 120 HIS A C 1
ATOM 981 O O . HIS A 1 120 ? -4.741 6.190 22.480 1.00 89.31 120 HIS A O 1
ATOM 987 N N . LYS A 1 121 ? -3.303 5.242 23.939 1.00 92.25 121 LYS A N 1
ATOM 988 C CA . LYS A 1 121 ? -2.191 5.063 23.019 1.00 92.25 121 LYS A CA 1
ATOM 989 C C . LYS A 1 121 ? -2.266 3.676 22.395 1.00 92.25 121 LYS A C 1
ATOM 991 O O . LYS A 1 121 ? -2.192 2.675 23.106 1.00 92.25 121 LYS A O 1
ATOM 996 N N . ILE A 1 122 ? -2.393 3.624 21.075 1.00 91.56 122 ILE A N 1
ATOM 997 C CA . ILE A 1 122 ? -2.487 2.388 20.304 1.00 91.56 122 ILE A CA 1
ATOM 998 C C . ILE A 1 122 ? -1.252 2.283 19.412 1.00 91.56 122 ILE A C 1
ATOM 1000 O O . ILE A 1 122 ? -1.091 3.048 18.463 1.00 91.56 122 ILE A O 1
ATOM 1004 N N . SER A 1 123 ? -0.373 1.340 19.741 1.00 86.94 123 SER A N 1
ATOM 1005 C CA . SER A 1 123 ? 0.910 1.138 19.065 1.00 86.94 123 SER A CA 1
ATOM 1006 C C . SER A 1 123 ? 1.128 -0.326 18.680 1.00 86.94 123 SER A C 1
ATOM 1008 O O . SER A 1 123 ? 0.503 -1.238 19.223 1.00 86.94 123 SER A O 1
ATOM 1010 N N . GLY A 1 124 ? 2.047 -0.548 17.756 1.00 81.19 124 GLY A N 1
ATOM 1011 C CA . GLY A 1 124 ? 2.499 -1.820 17.213 1.00 81.19 124 GLY A CA 1
ATOM 1012 C C . GLY A 1 124 ? 3.922 -1.659 16.678 1.00 81.19 124 GLY A C 1
ATOM 1013 O O . GLY A 1 124 ? 4.523 -0.602 16.853 1.00 81.19 124 GLY A O 1
ATOM 1014 N N . LYS A 1 125 ? 4.471 -2.698 16.041 1.00 78.88 125 LYS A N 1
ATOM 1015 C CA . LYS A 1 125 ? 5.867 -2.680 15.568 1.00 78.88 125 LYS A CA 1
ATOM 1016 C C . LYS A 1 125 ? 6.068 -1.876 14.277 1.00 78.88 125 LYS A C 1
ATOM 1018 O O . LYS A 1 125 ? 7.189 -1.728 13.829 1.00 78.88 125 LYS A O 1
ATOM 1023 N N . SER A 1 126 ? 4.987 -1.420 13.645 1.00 79.06 126 SER A N 1
ATOM 1024 C CA . SER A 1 126 ? 5.008 -0.699 12.369 1.00 79.06 126 SER A CA 1
ATOM 1025 C C . SER A 1 126 ? 3.713 0.095 12.168 1.00 79.06 126 SER A C 1
ATOM 1027 O O . SER A 1 126 ? 2.708 -0.153 12.842 1.00 79.06 126 SER A O 1
ATOM 1029 N N . TYR A 1 127 ? 3.660 0.976 11.161 1.00 85.00 127 TYR A N 1
ATOM 1030 C CA . TYR A 1 127 ? 2.405 1.608 10.717 1.00 85.00 127 TYR A CA 1
ATOM 1031 C C . TYR A 1 127 ? 1.330 0.570 10.345 1.00 85.00 127 TYR A C 1
ATOM 1033 O O . TYR A 1 127 ? 0.128 0.780 10.564 1.00 85.00 127 TYR A O 1
ATOM 1041 N N . ARG A 1 128 ? 1.759 -0.585 9.805 1.00 83.38 128 ARG A N 1
ATOM 1042 C CA . ARG A 1 128 ? 0.870 -1.702 9.470 1.00 83.38 128 ARG A CA 1
ATOM 1043 C C . ARG A 1 128 ? 0.162 -2.229 10.709 1.00 83.38 128 ARG A C 1
ATOM 1045 O O . ARG A 1 128 ? -1.075 -2.293 10.723 1.00 83.38 128 ARG A O 1
ATOM 1052 N N . ASP A 1 129 ? 0.954 -2.534 11.728 1.00 84.00 129 ASP A N 1
ATOM 1053 C CA . ASP A 1 129 ? 0.482 -3.025 13.017 1.00 84.00 129 ASP A CA 1
ATOM 1054 C C . ASP A 1 129 ? -0.331 -1.975 13.766 1.00 84.00 129 ASP A C 1
ATOM 1056 O O . ASP A 1 129 ? -1.342 -2.328 14.363 1.00 84.00 129 ASP A O 1
ATOM 1060 N N . ASN A 1 130 ? 0.028 -0.690 13.677 1.00 89.31 130 ASN A N 1
ATOM 1061 C CA . ASN A 1 130 ? -0.750 0.398 14.272 1.00 89.31 130 ASN A CA 1
ATOM 1062 C C . ASN A 1 130 ? -2.194 0.400 13.753 1.00 89.31 130 ASN A C 1
ATOM 1064 O O . ASN A 1 130 ? -3.123 0.433 14.555 1.00 89.31 130 ASN A O 1
ATOM 1068 N N . GLN A 1 131 ? -2.410 0.279 12.436 1.00 92.12 131 GLN A N 1
ATOM 1069 C CA . GLN A 1 131 ? -3.773 0.173 11.888 1.00 92.12 131 GLN A CA 1
ATOM 1070 C C . GLN A 1 131 ? -4.494 -1.088 12.378 1.00 92.12 131 GLN A C 1
ATOM 1072 O O . GLN A 1 131 ? -5.667 -1.025 12.740 1.00 92.12 131 GLN A O 1
ATOM 1077 N N . LYS A 1 132 ? -3.812 -2.239 12.387 1.00 91.38 132 LYS A N 1
ATOM 1078 C CA . LYS A 1 132 ? -4.408 -3.498 12.852 1.00 91.38 132 LYS A CA 1
ATOM 1079 C C . LYS A 1 132 ? -4.833 -3.388 14.318 1.00 91.38 132 LYS A C 1
ATOM 1081 O O . LYS A 1 132 ? -5.973 -3.699 14.655 1.00 91.38 132 LYS A O 1
ATOM 1086 N N . ASN A 1 133 ? -3.936 -2.907 15.174 1.00 92.50 133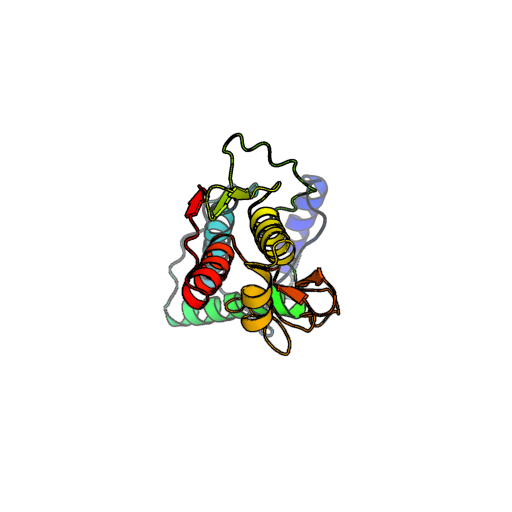 ASN A N 1
ATOM 1087 C CA . ASN A 1 133 ? -4.171 -2.736 16.603 1.00 92.50 133 ASN A CA 1
ATOM 1088 C C . ASN A 1 133 ? -5.241 -1.683 16.881 1.00 92.50 133 ASN A C 1
ATOM 1090 O O . ASN A 1 133 ? -6.022 -1.871 17.808 1.00 92.50 133 ASN A O 1
ATOM 1094 N N . PHE A 1 134 ? -5.326 -0.631 16.064 1.00 95.81 134 PHE A N 1
ATOM 1095 C CA . PHE A 1 134 ? -6.405 0.351 16.126 1.00 95.81 134 PHE A CA 1
ATOM 1096 C C . PHE A 1 134 ? -7.769 -0.314 15.972 1.00 95.81 134 PHE A C 1
ATOM 1098 O O . PHE A 1 134 ? -8.579 -0.246 16.891 1.00 95.81 134 PHE A O 1
ATOM 1105 N N . PHE A 1 135 ? -8.007 -1.054 14.890 1.00 96.31 135 PHE A N 1
ATOM 1106 C CA . PHE A 1 135 ? -9.307 -1.699 14.699 1.00 96.31 135 PHE A CA 1
ATOM 1107 C C . PHE A 1 135 ? -9.583 -2.829 15.697 1.00 96.31 135 PHE A C 1
ATOM 1109 O O . PHE A 1 135 ? -10.707 -2.945 16.179 1.00 96.31 135 PHE A O 1
ATOM 1116 N N . LEU A 1 136 ? -8.570 -3.605 16.100 1.00 94.94 136 LEU A N 1
ATOM 1117 C CA . LEU A 1 136 ? -8.729 -4.591 17.178 1.00 94.94 136 LEU A CA 1
ATOM 1118 C C . LEU A 1 136 ? -9.080 -3.939 18.522 1.00 94.94 136 LEU A C 1
ATOM 1120 O O . LEU A 1 136 ? -9.849 -4.504 19.297 1.00 94.94 136 LEU A O 1
ATOM 1124 N N . PHE A 1 137 ? -8.521 -2.766 18.823 1.00 94.62 137 PHE A N 1
ATOM 1125 C CA . PHE A 1 137 ? -8.870 -2.003 20.018 1.00 94.62 137 PHE A CA 1
ATOM 1126 C C . PHE A 1 137 ? -10.333 -1.551 19.974 1.00 94.62 137 PHE A C 1
ATOM 1128 O O . PHE A 1 137 ? -11.047 -1.731 20.960 1.00 94.62 137 PHE A O 1
ATOM 1135 N N . LEU A 1 138 ? -10.794 -1.027 18.834 1.00 95.62 138 LEU A N 1
ATOM 1136 C CA . LEU A 1 138 ? -12.184 -0.601 18.666 1.00 95.62 138 LEU A CA 1
ATOM 1137 C C . LEU A 1 138 ? -13.164 -1.770 18.831 1.00 95.62 138 LEU A C 1
ATOM 1139 O O . LEU A 1 138 ? -14.130 -1.650 19.577 1.00 95.62 138 LEU A O 1
ATOM 1143 N N . LEU A 1 139 ? -12.885 -2.917 18.207 1.00 94.69 139 LEU A N 1
ATOM 1144 C CA . LEU A 1 139 ? -13.746 -4.105 18.273 1.00 94.69 139 LEU A CA 1
ATOM 1145 C C . LEU A 1 139 ? -13.880 -4.679 19.692 1.00 94.69 139 LEU A C 1
ATOM 1147 O O . LEU A 1 139 ? -14.928 -5.223 20.046 1.00 94.69 139 LEU A O 1
ATOM 1151 N N . LYS A 1 140 ? -12.851 -4.516 20.534 1.00 93.94 140 LYS A N 1
ATOM 1152 C CA . LYS A 1 140 ? -12.873 -4.942 21.943 1.00 93.94 140 LYS A CA 1
ATOM 1153 C C . LYS A 1 140 ? -13.723 -4.047 22.841 1.00 93.94 140 LYS A C 1
ATOM 1155 O O . LYS A 1 140 ? -14.112 -4.485 23.922 1.00 93.94 140 LYS A O 1
ATOM 1160 N N . GLN A 1 141 ? -13.978 -2.800 22.446 1.00 90.50 141 GLN A N 1
ATOM 1161 C CA . GLN A 1 141 ? -14.731 -1.856 23.264 1.00 90.50 141 GLN A CA 1
ATOM 1162 C C . GLN A 1 141 ? -16.171 -1.728 22.756 1.00 90.50 141 GLN A C 1
ATOM 1164 O O . GLN A 1 141 ? -16.372 -1.251 21.639 1.00 90.50 141 GLN A O 1
ATOM 1169 N N . PRO A 1 142 ? -17.191 -2.036 23.581 1.00 89.69 142 PRO A N 1
ATOM 1170 C CA . PRO A 1 142 ? -18.594 -1.944 23.166 1.00 89.69 142 PRO A CA 1
ATOM 1171 C C . PRO A 1 142 ? -18.982 -0.577 22.591 1.00 89.69 142 PRO A C 1
ATOM 1173 O O . PRO A 1 142 ? -19.782 -0.502 21.668 1.00 89.69 142 PRO A O 1
ATOM 1176 N N . LYS A 1 143 ? -18.366 0.500 23.099 1.00 91.06 143 LYS A N 1
ATOM 1177 C CA . LYS A 1 143 ? -18.572 1.879 22.632 1.00 91.06 143 LYS A CA 1
ATOM 1178 C C . LYS A 1 143 ? -18.207 2.083 21.155 1.00 91.06 143 LYS A C 1
ATOM 1180 O O . LYS A 1 143 ? -18.859 2.877 20.489 1.00 91.06 143 LYS A O 1
ATOM 1185 N N . TYR A 1 144 ? -17.149 1.435 20.666 1.00 93.56 144 TYR A N 1
ATOM 1186 C CA . TYR A 1 144 ? -16.638 1.649 19.306 1.00 93.56 144 TYR A CA 1
ATOM 1187 C C . TYR A 1 144 ? -17.003 0.531 18.344 1.00 93.56 144 TYR A C 1
ATOM 1189 O O . TYR A 1 144 ? -16.952 0.728 17.134 1.00 93.56 144 TYR A O 1
ATOM 1197 N N . ARG A 1 145 ? -17.357 -0.640 18.872 1.00 94.06 145 ARG A N 1
ATOM 1198 C CA . ARG A 1 145 ? -17.633 -1.825 18.073 1.00 94.06 145 ARG A CA 1
ATOM 1199 C C . ARG A 1 145 ? -18.707 -1.581 17.015 1.00 94.06 145 ARG A C 1
ATOM 1201 O O . ARG A 1 145 ? -18.448 -1.851 15.849 1.00 94.06 145 ARG A O 1
ATOM 1208 N N . SER A 1 146 ? -19.840 -0.988 17.400 1.00 91.31 146 SER A N 1
ATOM 1209 C CA . SER A 1 146 ? -20.926 -0.686 16.458 1.00 91.31 146 SER A CA 1
ATOM 1210 C C . SER A 1 146 ? -20.471 0.234 15.324 1.00 91.31 146 SER A C 1
ATOM 1212 O O . SER A 1 146 ? -20.857 0.034 14.186 1.00 91.31 146 SER A O 1
ATOM 1214 N N . LEU A 1 147 ? -19.571 1.186 15.597 1.00 94.44 147 LEU A N 1
ATOM 1215 C CA . LEU A 1 147 ? -19.025 2.084 14.573 1.00 94.44 147 LEU A CA 1
ATOM 1216 C C . LEU A 1 147 ? -18.186 1.329 13.534 1.00 94.44 147 LEU A C 1
ATOM 1218 O O . LEU A 1 147 ? -18.211 1.666 12.353 1.00 94.44 147 LEU A O 1
ATOM 1222 N N . VAL A 1 148 ? -17.427 0.319 13.969 1.00 94.12 148 VAL A N 1
ATOM 1223 C CA . VAL A 1 148 ? -16.647 -0.538 13.064 1.00 94.12 148 VAL A CA 1
ATOM 1224 C C . VAL A 1 148 ? -17.567 -1.441 12.250 1.00 94.12 148 VAL A C 1
ATOM 1226 O O . VAL A 1 148 ? -17.357 -1.584 11.049 1.00 94.12 148 VAL A O 1
ATOM 1229 N N . GLU A 1 149 ? -18.577 -2.027 12.890 1.00 92.50 149 GLU A N 1
ATOM 1230 C CA . GLU A 1 149 ? -19.564 -2.896 12.243 1.00 92.50 149 GLU A CA 1
ATOM 1231 C C . GLU A 1 149 ? -20.399 -2.125 11.204 1.00 92.50 149 GLU A C 1
ATOM 1233 O O . GLU A 1 149 ? -20.563 -2.613 10.090 1.00 92.50 149 GLU A O 1
ATOM 1238 N N . ASP A 1 150 ? -20.819 -0.891 11.504 1.00 91.44 150 ASP A N 1
ATOM 1239 C CA . ASP A 1 150 ? -21.583 -0.030 10.587 1.00 91.44 150 ASP A CA 1
ATOM 1240 C C . ASP A 1 150 ? -20.737 0.496 9.414 1.00 91.44 150 ASP A C 1
ATOM 1242 O O . ASP A 1 150 ? -21.242 0.685 8.306 1.00 91.44 150 ASP A O 1
ATOM 1246 N N . PHE A 1 151 ? -19.441 0.746 9.635 1.00 92.25 151 PHE A N 1
ATOM 1247 C CA . PHE A 1 151 ? -18.518 1.173 8.577 1.00 92.25 151 PHE A CA 1
ATOM 1248 C C . PHE A 1 151 ? -18.047 0.008 7.689 1.00 92.25 151 PHE A C 1
ATOM 1250 O O . PHE A 1 151 ? -17.560 0.228 6.576 1.00 92.25 151 PHE A O 1
ATOM 1257 N N . CYS A 1 152 ? -18.155 -1.228 8.180 1.00 92.38 152 CYS A N 1
ATOM 1258 C CA . CYS A 1 152 ? -17.747 -2.430 7.468 1.00 92.38 152 CYS A CA 1
ATOM 1259 C C . CYS A 1 152 ? -18.544 -2.577 6.167 1.00 92.38 152 CYS A C 1
ATOM 1261 O O . CYS A 1 152 ? -19.772 -2.664 6.172 1.00 92.38 152 CYS A O 1
ATOM 1263 N N . LEU A 1 153 ? -17.847 -2.640 5.030 1.00 90.38 153 LEU A N 1
ATOM 1264 C CA . LEU A 1 153 ? -18.513 -2.919 3.764 1.00 90.38 153 LEU A CA 1
ATOM 1265 C C . LEU A 1 153 ? -19.114 -4.325 3.774 1.00 90.38 153 LEU A C 1
ATOM 1267 O O . LEU A 1 153 ? -18.437 -5.297 4.105 1.00 90.38 153 LEU A O 1
ATOM 1271 N N . ASN A 1 154 ? -20.356 -4.447 3.308 1.00 89.62 154 ASN A N 1
ATOM 1272 C CA . ASN A 1 154 ? -20.928 -5.747 2.987 1.00 89.62 154 ASN A CA 1
ATOM 1273 C C . ASN A 1 154 ? -20.310 -6.268 1.677 1.00 89.62 154 ASN A C 1
ATOM 1275 O O . ASN A 1 154 ? -20.803 -5.984 0.585 1.00 89.62 154 ASN A O 1
ATOM 1279 N N . GLY A 1 155 ? -19.173 -6.949 1.800 1.00 89.75 155 GLY A N 1
ATOM 1280 C CA . GLY A 1 155 ? -18.320 -7.395 0.709 1.00 89.75 155 GLY A CA 1
ATOM 1281 C C . GLY A 1 155 ? -16.842 -7.135 1.000 1.00 89.75 155 GLY A C 1
ATOM 1282 O O . GLY A 1 155 ? -16.396 -7.090 2.146 1.00 89.75 155 GLY A O 1
ATOM 1283 N N . LYS A 1 156 ? -16.055 -6.981 -0.063 1.00 90.44 156 LYS A N 1
ATOM 1284 C CA . LYS A 1 156 ? -14.597 -6.839 0.023 1.00 90.44 156 LYS A CA 1
ATOM 1285 C C . LYS A 1 156 ? -14.183 -5.432 0.475 1.00 90.44 156 LYS A C 1
ATOM 1287 O O . LYS A 1 156 ? -14.686 -4.455 -0.086 1.00 90.44 156 LYS A O 1
ATOM 1292 N N . PRO A 1 157 ? -13.224 -5.290 1.410 1.00 89.06 157 PRO A N 1
ATOM 1293 C CA . PRO A 1 157 ? -12.658 -3.990 1.739 1.00 89.06 157 PRO A CA 1
ATOM 1294 C C . PRO A 1 157 ? -11.863 -3.408 0.566 1.00 89.06 157 PRO A C 1
ATOM 1296 O O . PRO A 1 157 ? -11.304 -4.129 -0.269 1.00 89.06 157 PRO A O 1
ATOM 1299 N N . THR A 1 158 ? -11.759 -2.084 0.554 1.00 83.81 158 THR A N 1
ATOM 1300 C CA . THR A 1 158 ? -11.041 -1.289 -0.449 1.00 83.81 158 THR A CA 1
ATOM 1301 C C . THR A 1 158 ? -10.002 -0.386 0.226 1.00 83.81 158 THR A C 1
ATOM 1303 O O . THR A 1 158 ? -10.040 -0.209 1.444 1.00 83.81 158 THR A O 1
ATOM 1306 N N . PRO A 1 159 ? -9.083 0.245 -0.526 1.00 78.38 159 PRO A N 1
ATOM 1307 C CA . PRO A 1 159 ? -8.155 1.217 0.051 1.00 78.38 159 PRO A CA 1
ATOM 1308 C C . PRO A 1 159 ? -8.824 2.367 0.818 1.00 78.38 159 PRO A C 1
ATOM 1310 O O . PRO A 1 159 ? -8.312 2.799 1.847 1.00 78.38 159 PRO A O 1
ATOM 1313 N N . THR A 1 160 ? -9.982 2.842 0.348 1.00 77.62 160 THR A N 1
ATOM 1314 C CA . THR A 1 160 ? -10.740 3.924 1.000 1.00 77.62 160 THR A CA 1
ATOM 1315 C C . THR A 1 160 ? -11.588 3.411 2.164 1.00 77.62 160 THR A C 1
ATOM 1317 O O . THR A 1 160 ? -11.625 4.029 3.229 1.00 77.62 160 THR A O 1
ATOM 1320 N N . TYR A 1 161 ? -12.247 2.267 1.976 1.00 83.31 161 TYR A N 1
ATOM 1321 C CA . TYR A 1 161 ? -13.042 1.586 2.997 1.00 83.31 161 TYR A CA 1
ATOM 1322 C C . TYR A 1 161 ? -12.291 0.346 3.451 1.00 83.31 161 TYR A C 1
ATOM 1324 O O . TYR A 1 161 ? -12.505 -0.762 2.958 1.00 83.31 161 TYR A O 1
ATOM 1332 N N . CYS A 1 162 ? -11.354 0.568 4.366 1.00 89.25 162 CYS A N 1
ATOM 1333 C CA . CYS A 1 162 ? -10.365 -0.426 4.757 1.00 89.25 162 CYS A CA 1
ATOM 1334 C C . CYS A 1 162 ? -10.929 -1.657 5.480 1.00 89.25 162 CYS A C 1
ATOM 1336 O O . CYS A 1 162 ? -10.157 -2.579 5.722 1.00 89.25 162 CYS A O 1
ATOM 1338 N N . ILE A 1 163 ? -12.227 -1.713 5.791 1.00 94.75 163 ILE A N 1
ATOM 1339 C CA . ILE A 1 163 ? -12.878 -2.862 6.431 1.00 94.75 163 ILE A CA 1
ATOM 1340 C C . ILE A 1 163 ? -14.054 -3.373 5.595 1.00 94.75 163 ILE A C 1
ATOM 1342 O O . ILE A 1 163 ? -14.822 -2.587 5.043 1.00 94.75 163 ILE A O 1
ATOM 1346 N N . GLY A 1 164 ? -14.176 -4.699 5.507 1.00 92.81 164 GLY A N 1
ATOM 1347 C CA . GLY A 1 164 ? -15.256 -5.389 4.807 1.00 92.81 164 GLY A CA 1
ATOM 1348 C C . GLY A 1 164 ? -15.525 -6.783 5.374 1.00 92.81 164 GLY A C 1
ATOM 1349 O O . GLY A 1 164 ? -14.693 -7.345 6.096 1.00 92.81 164 GLY A O 1
ATOM 1350 N N . SER A 1 165 ? -16.694 -7.334 5.055 1.00 92.31 165 SER A N 1
ATOM 1351 C CA . SER A 1 165 ? -17.157 -8.628 5.557 1.00 92.31 165 SER A CA 1
ATOM 1352 C C . SER A 1 165 ? -16.485 -9.824 4.888 1.00 92.31 165 SER A C 1
ATOM 1354 O O . SER A 1 165 ? -16.336 -10.879 5.505 1.00 92.31 165 SER A O 1
ATOM 1356 N N . GLU A 1 166 ? -15.971 -9.641 3.673 1.00 91.94 166 GLU A N 1
ATOM 1357 C CA . GLU A 1 166 ? -15.288 -10.674 2.896 1.00 91.94 166 GLU A CA 1
ATOM 1358 C C . GLU A 1 166 ? -13.787 -10.387 2.748 1.00 91.94 166 GLU A C 1
ATOM 1360 O O . GLU A 1 166 ? -13.373 -9.227 2.672 1.00 91.94 166 GLU A O 1
ATOM 1365 N N . PRO A 1 167 ? -12.936 -11.422 2.641 1.00 87.50 167 PRO A N 1
ATOM 1366 C CA . PRO A 1 167 ? -11.532 -11.214 2.335 1.00 87.50 167 PRO A CA 1
ATOM 1367 C C . PRO A 1 167 ? -11.354 -10.708 0.897 1.00 87.50 167 PRO A C 1
ATOM 1369 O O . PRO A 1 167 ? -11.891 -11.273 -0.061 1.00 87.50 167 PRO A O 1
ATOM 1372 N N . SER A 1 168 ? -10.502 -9.699 0.717 1.00 78.25 168 SER A N 1
ATOM 1373 C CA . SER A 1 168 ? -9.972 -9.371 -0.608 1.00 78.25 168 SER A CA 1
ATOM 1374 C C . SER A 1 168 ? -8.837 -10.340 -0.918 1.00 78.25 168 SER A C 1
ATOM 1376 O O . SER A 1 168 ? -7.894 -10.486 -0.137 1.00 78.25 168 SER A O 1
ATOM 1378 N N . LEU A 1 169 ? -8.932 -11.016 -2.057 1.00 71.88 169 LEU A N 1
ATOM 1379 C CA . LEU A 1 169 ? -7.931 -11.961 -2.540 1.00 71.88 169 LEU A CA 1
ATOM 1380 C C . LEU A 1 169 ? -7.239 -11.372 -3.768 1.00 71.88 169 LEU A C 1
ATOM 1382 O O . LEU A 1 169 ? -7.888 -10.744 -4.605 1.00 71.88 169 LEU A O 1
ATOM 1386 N N . ARG A 1 170 ? -5.932 -11.599 -3.875 1.00 57.53 170 ARG A N 1
ATOM 1387 C CA . ARG A 1 170 ? -5.174 -11.448 -5.115 1.00 57.53 170 ARG A CA 1
ATOM 1388 C C . ARG A 1 170 ? -5.707 -12.434 -6.165 1.00 57.53 170 ARG A C 1
ATOM 1390 O O . ARG A 1 170 ? -6.241 -13.481 -5.788 1.00 57.53 170 ARG A O 1
ATOM 1397 N N . PRO A 1 171 ? -5.493 -12.172 -7.466 1.00 48.81 171 PRO A N 1
ATOM 1398 C CA . PRO A 1 171 ? -5.793 -13.131 -8.535 1.00 48.81 171 PRO A CA 1
ATOM 1399 C C . PRO A 1 171 ? -5.163 -14.519 -8.314 1.00 48.81 171 PRO A C 1
ATOM 1401 O O . PRO A 1 171 ? -5.739 -15.528 -8.706 1.00 48.81 171 PRO A O 1
ATOM 1404 N N . ASN A 1 172 ? -4.021 -14.582 -7.617 1.00 45.50 172 ASN A N 1
ATOM 1405 C CA . ASN A 1 172 ? -3.322 -15.818 -7.246 1.00 45.50 172 ASN A CA 1
ATOM 1406 C C . ASN A 1 172 ? -3.810 -16.481 -5.932 1.00 45.50 172 ASN A C 1
ATOM 1408 O O . ASN A 1 172 ? -3.199 -17.443 -5.471 1.00 45.50 172 ASN A O 1
ATOM 1412 N N . GLY A 1 173 ? -4.869 -15.964 -5.298 1.00 55.50 173 GLY A N 1
ATOM 1413 C CA . GLY A 1 173 ? -5.451 -16.505 -4.062 1.00 55.50 173 GLY A CA 1
ATOM 1414 C C . GLY A 1 173 ? -4.818 -16.014 -2.751 1.00 55.50 173 GLY A C 1
ATOM 1415 O O . GLY A 1 173 ? -5.330 -16.331 -1.676 1.00 55.50 173 GLY A O 1
ATOM 1416 N N . MET A 1 174 ? -3.746 -15.214 -2.794 1.00 57.69 174 MET A N 1
ATOM 1417 C CA . MET A 1 174 ? -3.137 -14.636 -1.588 1.00 57.69 174 MET A CA 1
ATOM 1418 C C . MET A 1 174 ? -4.001 -13.497 -1.021 1.00 57.69 174 MET A C 1
ATOM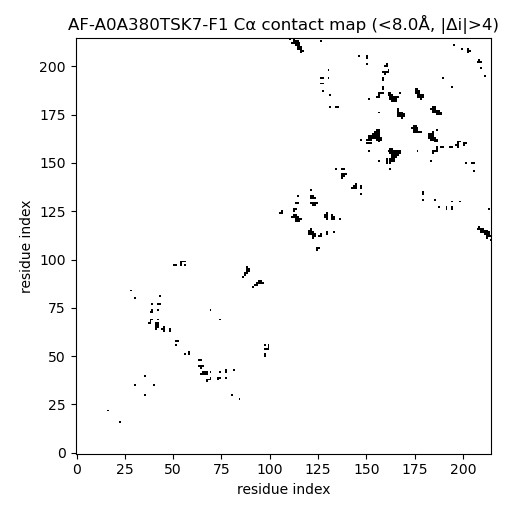 1420 O O . MET A 1 174 ? -4.543 -12.685 -1.764 1.00 57.69 174 MET A O 1
ATOM 1424 N N . LYS A 1 175 ? -4.148 -13.400 0.303 1.00 70.56 175 LYS A N 1
ATOM 1425 C CA . LYS A 1 175 ? -5.047 -12.412 0.926 1.00 70.56 175 LYS A CA 1
ATOM 1426 C C . LYS A 1 175 ? -4.454 -10.994 0.879 1.00 70.56 175 LYS A C 1
ATOM 1428 O O . LYS A 1 175 ? -3.384 -10.753 1.428 1.00 70.56 175 LYS A O 1
ATOM 1433 N N . TYR A 1 176 ? -5.194 -10.038 0.312 1.00 74.38 176 TYR A N 1
ATOM 1434 C CA . TYR A 1 176 ? -4.964 -8.595 0.495 1.00 74.38 176 TYR A CA 1
ATOM 1435 C C . TYR A 1 176 ? -5.423 -8.096 1.869 1.00 74.38 176 TYR A C 1
ATOM 1437 O O . TYR A 1 176 ? -5.174 -6.947 2.239 1.00 74.38 176 TYR A O 1
ATOM 1445 N N . THR A 1 177 ? -6.096 -8.954 2.631 1.00 84.00 177 THR A N 1
ATOM 1446 C CA . THR A 1 177 ? -6.690 -8.611 3.915 1.00 84.00 177 THR A CA 1
ATOM 1447 C C . THR A 1 177 ? -6.123 -9.418 5.065 1.00 84.00 177 THR A C 1
ATOM 1449 O O . THR A 1 177 ? -5.908 -10.624 4.948 1.00 84.00 177 THR A O 1
ATOM 1452 N N . THR A 1 178 ? -6.019 -8.773 6.217 1.00 86.88 178 THR A N 1
ATOM 1453 C CA . THR A 1 178 ? -5.820 -9.426 7.507 1.00 86.88 178 THR A CA 1
ATOM 1454 C C . THR A 1 178 ? -7.188 -9.626 8.143 1.00 86.88 178 THR A C 1
ATOM 1456 O O . THR A 1 178 ? -7.946 -8.668 8.277 1.00 86.88 178 THR A O 1
ATOM 1459 N N . GLN A 1 179 ? -7.520 -10.855 8.530 1.00 91.25 179 GLN A N 1
ATOM 1460 C CA . GLN A 1 179 ? -8.743 -11.111 9.287 1.00 91.25 179 GLN A CA 1
ATOM 1461 C C . GLN A 1 179 ? -8.577 -10.569 10.713 1.00 91.25 179 GLN A C 1
ATOM 1463 O O . GLN A 1 179 ? -7.577 -10.871 11.369 1.00 91.25 179 GLN A O 1
ATOM 1468 N N . LEU A 1 180 ? -9.521 -9.741 11.163 1.00 91.19 180 LEU A N 1
ATOM 1469 C CA . LEU A 1 180 ? -9.540 -9.195 12.523 1.00 91.19 180 LEU A CA 1
ATOM 1470 C C . LEU A 1 180 ? -10.433 -10.039 13.436 1.00 91.19 180 LEU A C 1
ATOM 1472 O O . LEU A 1 180 ? -9.994 -10.443 14.508 1.00 91.19 180 LEU A O 1
ATOM 1476 N N . GLU A 1 181 ? -11.648 -10.333 12.974 1.00 91.50 181 GLU A N 1
ATOM 1477 C CA . GLU A 1 181 ? -12.637 -11.207 13.613 1.00 91.50 181 GLU A CA 1
ATOM 1478 C C . GLU A 1 181 ? -13.419 -11.980 12.528 1.00 91.50 181 GLU A C 1
ATOM 1480 O O . GLU A 1 181 ? -13.143 -11.862 11.328 1.00 91.50 181 GLU A O 1
ATOM 1485 N N . GLU A 1 182 ? -14.372 -12.822 12.931 1.00 88.75 182 GLU A N 1
ATOM 1486 C CA . GLU A 1 182 ? -15.305 -13.457 11.997 1.00 88.75 182 GLU A CA 1
ATOM 1487 C C . GLU A 1 182 ? -16.096 -12.380 11.235 1.00 88.75 182 GLU A C 1
ATOM 1489 O O . GLU A 1 182 ? -16.631 -11.456 11.840 1.00 88.75 182 GLU A O 1
ATOM 1494 N N . ASN A 1 183 ? -16.126 -12.469 9.901 1.00 91.12 183 ASN A N 1
ATOM 1495 C CA . ASN A 1 183 ? -16.751 -11.481 9.008 1.00 91.12 183 ASN A CA 1
ATOM 1496 C C . ASN A 1 183 ? -16.212 -10.042 9.131 1.00 91.12 183 ASN A C 1
ATOM 1498 O O . ASN A 1 183 ? -16.922 -9.099 8.796 1.00 91.12 183 ASN A O 1
ATOM 1502 N N . ILE A 1 184 ? -14.967 -9.846 9.588 1.00 93.56 184 ILE A N 1
ATOM 1503 C CA . ILE A 1 184 ? -14.318 -8.526 9.594 1.00 93.56 184 ILE A CA 1
ATOM 1504 C C . ILE A 1 184 ? -12.881 -8.649 9.084 1.00 93.56 184 ILE A C 1
ATOM 1506 O O . ILE A 1 184 ? -11.995 -9.208 9.741 1.00 93.56 184 ILE A O 1
ATOM 1510 N N . HIS A 1 185 ? -12.640 -8.078 7.906 1.00 95.00 185 HIS A N 1
ATOM 1511 C CA . HIS A 1 185 ? -11.376 -8.149 7.183 1.00 95.00 185 HIS A CA 1
ATOM 1512 C C . HIS A 1 185 ? -10.805 -6.750 6.940 1.00 95.00 185 HIS A C 1
ATOM 1514 O O . HIS A 1 185 ? -11.480 -5.886 6.388 1.00 95.00 185 HIS A O 1
ATOM 1520 N N . LEU A 1 186 ? -9.539 -6.544 7.312 1.00 93.81 186 LEU A N 1
ATOM 1521 C CA . LEU A 1 186 ? -8.809 -5.285 7.157 1.00 93.81 186 LEU A CA 1
ATOM 1522 C C . LEU A 1 186 ? -7.920 -5.302 5.913 1.00 93.81 186 LEU A C 1
ATOM 1524 O O . LEU A 1 186 ? -7.014 -6.134 5.805 1.00 93.81 186 LEU A O 1
ATOM 1528 N N . TYR A 1 187 ? -8.100 -4.338 5.017 1.00 86.44 187 TYR A N 1
ATOM 1529 C CA . TYR A 1 187 ? -7.249 -4.146 3.846 1.00 86.44 187 TYR A CA 1
ATOM 1530 C C . TYR A 1 187 ? -5.809 -3.820 4.263 1.00 86.44 187 TYR A C 1
ATOM 1532 O O . TYR A 1 187 ? -5.534 -2.821 4.924 1.00 86.44 187 TYR A O 1
ATOM 1540 N N . SER A 1 188 ? -4.871 -4.696 3.908 1.00 77.00 188 SER A N 1
ATOM 1541 C CA . SER A 1 188 ? -3.507 -4.682 4.453 1.00 77.00 188 SER A CA 1
ATOM 1542 C C . SER A 1 188 ? -2.467 -4.097 3.499 1.00 77.00 188 SER A C 1
ATOM 1544 O O . SER A 1 188 ? -1.374 -3.752 3.944 1.00 77.00 188 SER A O 1
ATOM 1546 N N . HIS A 1 189 ? -2.801 -3.947 2.217 1.00 78.12 189 HIS A N 1
ATOM 1547 C CA . HIS A 1 189 ? -1.871 -3.559 1.155 1.00 78.12 189 HIS A CA 1
ATOM 1548 C C . HIS A 1 189 ? -1.972 -2.068 0.812 1.00 78.12 189 HIS A C 1
ATOM 1550 O O . HIS A 1 189 ? -2.495 -1.693 -0.233 1.00 78.12 189 HIS A O 1
ATOM 1556 N N . LEU A 1 190 ? -1.519 -1.220 1.736 1.00 76.44 190 LEU A N 1
ATOM 1557 C CA . LEU A 1 190 ? -1.549 0.241 1.611 1.00 76.44 190 LEU A CA 1
ATOM 1558 C C . LEU A 1 190 ? -0.184 0.819 1.949 1.00 76.44 190 LEU A C 1
ATOM 1560 O O . LEU A 1 190 ? 0.448 0.358 2.905 1.00 76.44 190 LEU A O 1
ATOM 1564 N N . SER A 1 191 ? 0.207 1.878 1.243 1.00 77.50 191 SER A N 1
ATOM 1565 C CA . SER A 1 191 ? 1.299 2.751 1.680 1.00 77.50 191 SER A CA 1
ATOM 1566 C C . SER A 1 191 ? 0.958 3.442 3.009 1.00 77.50 191 SER A C 1
ATOM 1568 O O . SER A 1 191 ? -0.213 3.554 3.384 1.00 77.50 191 SER A O 1
ATOM 1570 N N . THR A 1 192 ? 1.957 3.977 3.718 1.00 78.88 192 THR A N 1
ATOM 1571 C CA . THR A 1 192 ? 1.750 4.718 4.981 1.00 78.88 192 THR A CA 1
ATOM 1572 C C . THR A 1 192 ? 0.752 5.869 4.817 1.00 78.88 192 THR A C 1
ATOM 1574 O O . THR A 1 192 ? -0.168 6.023 5.622 1.00 78.88 192 THR A O 1
ATOM 1577 N N . LYS A 1 193 ? 0.854 6.628 3.719 1.00 81.62 193 LYS A N 1
ATOM 1578 C CA . LYS A 1 193 ? -0.048 7.748 3.413 1.00 81.62 193 LYS A CA 1
ATOM 1579 C C . LYS A 1 193 ? -1.490 7.298 3.171 1.00 81.62 193 LYS A C 1
ATOM 1581 O O . LYS A 1 193 ? -2.429 7.933 3.649 1.00 81.62 193 LYS A O 1
ATOM 1586 N N . GLU A 1 194 ? -1.684 6.219 2.420 1.00 80.25 194 GLU A N 1
ATOM 1587 C CA . GLU A 1 194 ? -3.019 5.665 2.176 1.00 80.25 194 GLU A CA 1
ATOM 1588 C C . GLU A 1 194 ? -3.618 5.077 3.447 1.00 80.25 194 GLU A C 1
ATOM 1590 O O . GLU A 1 194 ? -4.809 5.232 3.693 1.00 80.25 194 GLU A O 1
ATOM 1595 N N . ARG A 1 195 ? -2.786 4.471 4.295 1.00 86.62 195 ARG A N 1
ATOM 1596 C CA . ARG A 1 195 ? -3.197 3.928 5.587 1.00 86.62 195 ARG A CA 1
ATOM 1597 C C . ARG A 1 195 ? -3.681 5.015 6.536 1.00 86.62 195 ARG A C 1
ATOM 1599 O O . ARG A 1 195 ? -4.748 4.866 7.127 1.00 86.62 195 ARG A O 1
ATOM 1606 N N . HIS A 1 196 ? -2.943 6.122 6.621 1.00 89.44 196 HIS A N 1
ATOM 1607 C CA . HIS A 1 196 ? -3.368 7.311 7.354 1.00 89.44 196 HIS A CA 1
ATOM 1608 C C . HIS A 1 196 ? -4.718 7.809 6.827 1.00 89.44 196 HIS A C 1
ATOM 1610 O O . HIS A 1 196 ? -5.659 7.998 7.592 1.00 89.44 196 HIS A O 1
ATOM 1616 N N . ARG A 1 197 ? -4.849 7.971 5.502 1.00 87.50 197 ARG A N 1
ATOM 1617 C CA . ARG A 1 197 ? -6.103 8.412 4.875 1.00 87.50 197 ARG A CA 1
ATOM 1618 C C . ARG A 1 197 ? -7.265 7.461 5.169 1.00 87.50 197 ARG A C 1
ATOM 1620 O O . ARG A 1 197 ? -8.360 7.936 5.433 1.00 87.50 197 ARG A O 1
ATOM 1627 N N . ALA A 1 198 ? -7.041 6.152 5.140 1.00 89.00 198 ALA A N 1
ATOM 1628 C CA . ALA A 1 198 ? -8.078 5.160 5.396 1.00 89.00 198 ALA A CA 1
ATOM 1629 C C . ALA A 1 198 ? -8.585 5.207 6.847 1.00 89.00 198 ALA A C 1
ATOM 1631 O O . ALA A 1 198 ? -9.792 5.156 7.075 1.00 89.00 198 ALA A O 1
ATOM 1632 N N . ILE A 1 199 ? -7.679 5.345 7.824 1.00 94.50 199 ILE A N 1
ATOM 1633 C CA . ILE A 1 199 ? -8.056 5.492 9.239 1.00 94.50 199 ILE A CA 1
ATOM 1634 C C . ILE A 1 199 ? -8.751 6.839 9.467 1.00 94.50 199 ILE A C 1
ATOM 1636 O O . ILE A 1 199 ? -9.763 6.884 10.159 1.00 94.50 199 ILE A O 1
ATOM 1640 N N . GLN A 1 200 ? -8.258 7.922 8.856 1.00 93.88 200 GLN A N 1
ATOM 1641 C CA . GLN A 1 200 ? -8.904 9.234 8.940 1.00 93.88 200 GLN A CA 1
ATOM 1642 C C . GLN A 1 200 ? -10.312 9.207 8.332 1.00 93.88 200 GLN A C 1
ATOM 1644 O O . GLN A 1 200 ? -11.239 9.711 8.947 1.00 93.88 200 GLN A O 1
ATOM 1649 N N . ASN A 1 201 ? -10.501 8.548 7.185 1.00 91.31 201 ASN A N 1
ATOM 1650 C CA . ASN A 1 201 ? -11.814 8.398 6.556 1.00 91.31 201 ASN A CA 1
ATOM 1651 C C . ASN A 1 201 ? -12.808 7.661 7.470 1.00 91.31 201 ASN A C 1
ATOM 1653 O O . ASN A 1 201 ? -13.957 8.071 7.596 1.00 91.31 201 ASN A O 1
ATOM 1657 N N . PHE A 1 202 ? -12.357 6.601 8.149 1.00 94.69 202 PHE A N 1
ATOM 1658 C CA . PHE A 1 202 ? -13.154 5.936 9.181 1.00 94.69 202 PHE A CA 1
ATOM 1659 C C . PHE A 1 202 ? -13.486 6.882 10.348 1.00 94.69 202 PHE A C 1
ATOM 1661 O O . PHE A 1 202 ? -14.637 6.952 10.779 1.00 94.69 202 PHE A O 1
ATOM 1668 N N . ALA A 1 203 ? -12.495 7.620 10.856 1.00 94.38 203 ALA A N 1
ATOM 1669 C CA . ALA A 1 203 ? -12.674 8.548 11.968 1.00 94.38 203 ALA A CA 1
ATOM 1670 C C . ALA A 1 203 ? -13.682 9.658 11.628 1.00 94.38 203 ALA A C 1
ATOM 1672 O O . ALA A 1 203 ? -14.604 9.909 12.401 1.00 94.38 203 ALA A O 1
ATOM 1673 N N . ASP A 1 204 ? -13.571 10.243 10.436 1.00 91.50 204 ASP A N 1
ATOM 1674 C CA . ASP A 1 204 ? -14.471 11.280 9.933 1.00 91.50 204 ASP A CA 1
ATOM 1675 C C . ASP A 1 204 ? -15.898 10.745 9.756 1.00 91.50 204 ASP A C 1
ATOM 1677 O O . ASP A 1 204 ? -16.857 11.385 10.189 1.00 91.50 204 ASP A O 1
ATOM 1681 N N . ALA A 1 205 ? -16.048 9.545 9.182 1.00 88.38 205 ALA A N 1
ATOM 1682 C CA . ALA A 1 205 ? -17.351 8.910 8.977 1.00 88.38 205 ALA A CA 1
ATOM 1683 C C . ALA A 1 205 ? -18.062 8.554 10.293 1.00 88.38 205 ALA A C 1
ATOM 1685 O O . ALA A 1 205 ? -19.289 8.522 10.344 1.00 88.38 205 ALA A O 1
ATOM 1686 N N . THR A 1 206 ? -17.300 8.293 11.356 1.00 91.75 206 THR A N 1
ATOM 1687 C CA . THR A 1 206 ? -17.822 7.866 12.664 1.00 91.75 206 THR A CA 1
ATOM 1688 C C . THR A 1 206 ? -17.824 8.982 13.712 1.00 91.75 206 THR A C 1
ATOM 1690 O O . THR A 1 206 ? -18.284 8.779 14.836 1.00 91.75 206 THR A O 1
ATOM 1693 N N . GLY A 1 207 ? -17.320 10.170 13.364 1.00 90.50 207 GLY A N 1
ATOM 1694 C CA . GLY A 1 207 ? -17.179 11.306 14.277 1.00 90.50 207 GLY A CA 1
ATOM 1695 C C . GLY A 1 207 ? -16.115 11.118 15.367 1.00 90.50 207 GLY A C 1
ATOM 1696 O O . GLY A 1 207 ? -16.119 11.854 16.359 1.00 90.50 207 GLY A O 1
ATOM 1697 N N . LEU A 1 208 ? -15.210 10.146 15.220 1.00 92.50 208 LEU A N 1
ATOM 1698 C CA . LEU A 1 208 ? -14.115 9.919 16.159 1.00 92.50 208 LEU A CA 1
ATOM 1699 C C . LEU A 1 208 ? -12.989 10.929 15.935 1.00 92.50 208 LEU A C 1
ATOM 1701 O O . LEU A 1 208 ? -12.631 11.269 14.811 1.00 92.50 208 LEU A O 1
ATOM 1705 N N . LYS A 1 209 ? -12.374 11.378 17.031 1.00 93.56 209 LYS A N 1
ATOM 1706 C CA . LYS A 1 209 ? -11.177 12.221 16.977 1.00 93.56 20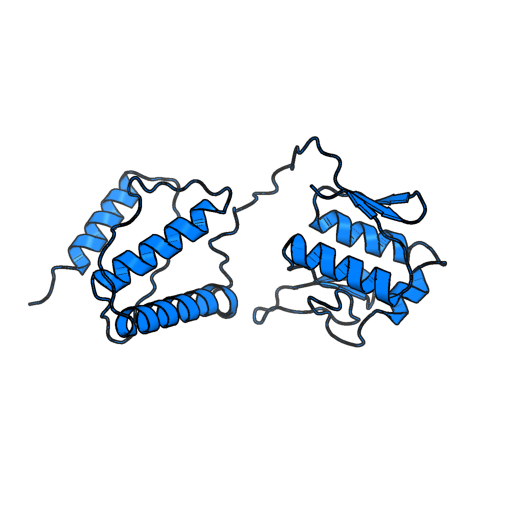9 LYS A CA 1
ATOM 1707 C C . LYS A 1 209 ? -9.947 11.355 17.176 1.00 93.56 209 LYS A C 1
ATOM 1709 O O . LYS A 1 209 ? -9.661 10.929 18.292 1.00 93.56 209 LYS A O 1
ATOM 1714 N N . VAL A 1 210 ? -9.246 11.106 16.080 1.00 94.12 210 VAL A N 1
ATOM 1715 C CA . VAL A 1 210 ? -8.012 10.325 16.050 1.00 94.12 210 VAL A CA 1
ATOM 1716 C C . VAL A 1 210 ? -6.835 11.270 15.836 1.00 94.12 210 VAL A C 1
ATOM 1718 O O . VAL A 1 210 ? -6.913 12.169 15.000 1.00 94.12 210 VAL A O 1
ATOM 1721 N N . VAL A 1 211 ? -5.753 11.078 16.588 1.00 93.94 211 VAL A N 1
ATOM 1722 C CA . VAL A 1 211 ? -4.493 11.810 16.396 1.00 93.94 211 VAL A CA 1
ATOM 1723 C C . VAL A 1 211 ? -3.408 10.818 16.000 1.00 93.94 211 VAL A C 1
ATOM 1725 O O . VAL A 1 211 ? -3.195 9.809 16.676 1.00 93.94 211 VAL A O 1
ATOM 1728 N N . PHE A 1 212 ? -2.727 11.099 14.894 1.00 90.44 212 PHE A N 1
ATOM 1729 C CA . PHE A 1 212 ? -1.617 10.290 14.408 1.00 90.44 212 PHE A CA 1
ATOM 1730 C C . PHE A 1 212 ? -0.305 10.893 14.886 1.00 90.44 212 PHE A C 1
ATOM 1732 O O . PHE A 1 212 ? -0.021 12.058 14.626 1.00 90.44 212 PHE A O 1
ATOM 1739 N N . HIS A 1 213 ? 0.498 10.079 15.559 1.00 89.25 213 HIS A N 1
ATOM 1740 C CA . HIS A 1 213 ? 1.883 10.390 15.902 1.00 89.25 213 HIS A CA 1
ATOM 1741 C C . HIS A 1 213 ? 2.768 9.531 15.004 1.00 89.25 213 HIS A C 1
ATOM 1743 O O . HIS A 1 213 ? 3.305 8.511 15.433 1.00 89.25 213 HIS A O 1
ATOM 1749 N N . TRP A 1 214 ? 2.723 9.839 13.710 1.00 79.62 214 TRP A N 1
ATOM 1750 C CA . TRP A 1 214 ? 3.411 9.139 12.629 1.00 79.62 214 TRP A CA 1
ATOM 1751 C C . TRP A 1 214 ? 4.365 10.170 12.022 1.00 79.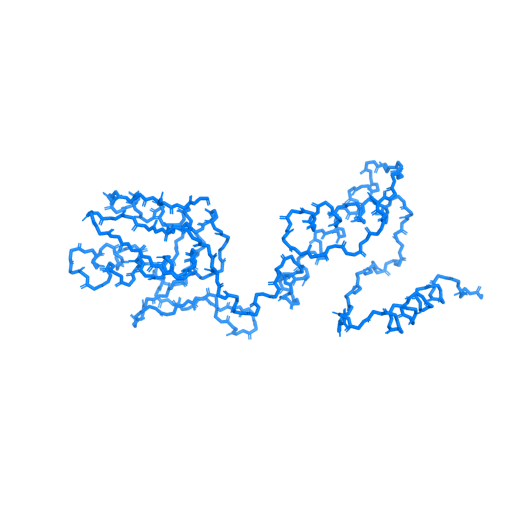62 214 TRP A C 1
ATOM 1753 O O . TRP A 1 214 ? 3.874 11.163 11.487 1.00 79.62 214 TRP A O 1
ATOM 1763 N N . ASP A 1 215 ? 5.675 9.976 12.182 1.00 60.66 215 ASP A N 1
ATOM 1764 C CA . ASP A 1 215 ? 6.691 10.841 11.559 1.00 60.66 215 ASP A CA 1
ATOM 1765 C C . ASP A 1 215 ? 6.682 10.701 10.027 1.00 60.66 215 ASP A C 1
ATOM 1767 O O . ASP A 1 215 ? 6.395 9.575 9.540 1.00 60.66 215 ASP A O 1
#